Protein AF-0000000079326641 (afdb_homodimer)

Solvent-accessible surface area (backbone atoms only — not comparable to full-atom values): 11419 Å² total; per-residue (Å²): 115,66,64,63,51,50,50,50,53,50,46,40,51,51,49,50,56,52,28,45,52,50,5,52,51,48,39,53,52,50,17,46,51,52,40,51,40,54,50,48,43,72,71,62,67,41,62,67,62,40,48,49,52,59,46,47,62,52,52,53,47,50,51,50,52,50,53,51,55,73,55,56,74,76,46,79,59,53,91,50,28,66,61,53,44,50,50,42,23,50,50,44,26,49,51,43,40,75,74,73,41,74,54,42,52,59,126,116,65,64,64,51,50,51,50,52,52,46,42,51,51,49,50,55,53,28,45,54,48,5,52,51,49,40,53,50,50,20,49,51,52,44,50,40,52,51,49,43,72,71,61,69,42,64,67,59,40,51,48,54,58,48,48,61,50,51,53,48,52,50,49,52,51,52,50,56,74,53,53,74,76,46,77,60,52,92,47,26,64,60,53,43,51,52,43,22,51,50,45,27,50,51,42,40,74,72,74,42,72,59,43,55,58,128

Structure (mmCIF, N/CA/C/O backbone):
data_AF-0000000079326641-model_v1
#
loop_
_entity.id
_entity.type
_entity.pdbx_description
1 polymer 'Uncharacterized protein'
#
loop_
_atom_site.group_PDB
_atom_site.id
_atom_site.type_symbol
_atom_site.label_atom_id
_atom_site.label_alt_id
_atom_site.label_comp_id
_atom_site.label_asym_id
_atom_site.label_entity_id
_atom_site.label_seq_id
_atom_site.pdbx_PDB_ins_code
_atom_site.Cartn_x
_atom_site.Cartn_y
_atom_site.Cartn_z
_atom_site.occupancy
_atom_site.B_iso_or_equiv
_atom_site.auth_seq_id
_atom_site.auth_comp_id
_atom_site.auth_asym_id
_atom_site.auth_atom_id
_atom_site.pdbx_PDB_model_num
ATOM 1 N N . MET A 1 1 ? -28.953 21.438 11.984 1 54.25 1 MET A N 1
ATOM 2 C CA . MET A 1 1 ? -28.391 20.328 12.75 1 54.25 1 MET A CA 1
ATOM 3 C C . MET A 1 1 ? -28.359 19.047 11.914 1 54.25 1 MET A C 1
ATOM 5 O O . MET A 1 1 ? -27.359 18.328 11.914 1 54.25 1 MET A O 1
ATOM 9 N N . ASN A 1 2 ? -29.266 18.812 11.102 1 60.72 2 ASN A N 1
ATOM 10 C CA . ASN A 1 2 ? -29.469 17.594 10.328 1 60.72 2 ASN A CA 1
ATOM 11 C C . ASN A 1 2 ? -28.406 17.438 9.234 1 60.72 2 ASN A C 1
ATOM 13 O O . ASN A 1 2 ? -27.953 16.344 8.961 1 60.72 2 ASN A O 1
ATOM 17 N N . LYS A 1 3 ? -28 18.547 8.742 1 66.94 3 LYS A N 1
ATOM 18 C CA . LYS A 1 3 ? -27.078 18.469 7.617 1 66.94 3 LYS A CA 1
ATOM 19 C C . LYS A 1 3 ? -25.688 18.062 8.078 1 66.94 3 LYS A C 1
ATOM 21 O O . LYS A 1 3 ? -25 17.281 7.398 1 66.94 3 LYS A O 1
ATOM 26 N N . LYS A 1 4 ? -25.297 18.547 9.258 1 71.94 4 LYS A N 1
ATOM 27 C CA . LYS A 1 4 ? -23.984 18.188 9.805 1 71.94 4 LYS A CA 1
ATOM 28 C C . LYS A 1 4 ? -23.922 16.703 10.148 1 71.94 4 LYS A C 1
ATOM 30 O O . LYS A 1 4 ? -22.922 16.031 9.875 1 71.94 4 LYS A O 1
ATOM 35 N N . TRP A 1 5 ? -25.094 16.234 10.719 1 68.5 5 TRP A N 1
ATOM 36 C CA . TRP A 1 5 ? -25.188 14.812 11.055 1 68.5 5 TRP A CA 1
ATOM 37 C C . TRP A 1 5 ? -25.109 13.945 9.797 1 68.5 5 TRP A C 1
ATOM 39 O O . TRP A 1 5 ? -24.375 12.953 9.766 1 68.5 5 TRP A O 1
ATOM 49 N N . ASN A 1 6 ? -25.797 14.359 8.867 1 75.12 6 ASN A N 1
ATOM 50 C CA . ASN A 1 6 ? -25.797 13.625 7.609 1 75.12 6 ASN A CA 1
ATOM 51 C C . ASN A 1 6 ? -24.422 13.602 6.961 1 75.12 6 ASN A C 1
ATOM 53 O O . ASN A 1 6 ? -24 12.578 6.406 1 75.12 6 ASN A O 1
ATOM 57 N N . ASN A 1 7 ? -23.734 14.531 7.18 1 81.62 7 ASN A N 1
ATOM 58 C CA . ASN A 1 7 ? -22.391 14.609 6.617 1 81.62 7 ASN A CA 1
ATOM 59 C C . ASN A 1 7 ? -21.406 13.711 7.375 1 81.62 7 ASN A C 1
ATOM 61 O O . ASN A 1 7 ? -20.547 13.062 6.766 1 81.62 7 ASN A O 1
ATOM 65 N N . THR A 1 8 ? -21.781 13.602 8.617 1 86.31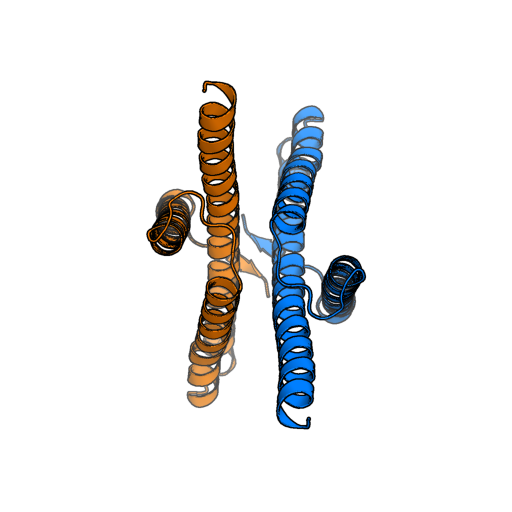 8 THR A N 1
ATOM 66 C CA . THR A 1 8 ? -20.938 12.758 9.445 1 86.31 8 THR A CA 1
ATOM 67 C C . THR A 1 8 ? -21.156 11.281 9.141 1 86.31 8 THR A C 1
ATOM 69 O O . THR A 1 8 ? -20.203 10.516 9.023 1 86.31 8 THR A O 1
ATOM 72 N N . VAL A 1 9 ? -22.469 10.867 9 1 90.62 9 VAL A N 1
ATOM 73 C CA . VAL A 1 9 ? -22.797 9.484 8.68 1 90.62 9 VAL A CA 1
ATOM 74 C C . VAL A 1 9 ? -22.281 9.133 7.289 1 90.62 9 VAL A C 1
ATOM 76 O O . VAL A 1 9 ? -21.703 8.062 7.09 1 90.62 9 VAL A O 1
ATOM 79 N N . SER A 1 10 ? -22.453 10.039 6.383 1 91.69 10 SER A N 1
ATOM 80 C CA . SER A 1 10 ? -21.984 9.82 5.02 1 91.69 10 SER A CA 1
ATOM 81 C C . SER A 1 10 ? -20.469 9.641 4.98 1 91.69 10 SER A C 1
ATOM 83 O O . SER A 1 10 ? -19.969 8.789 4.25 1 91.69 10 SER A O 1
ATOM 85 N N . GLU A 1 11 ? -19.797 10.352 5.789 1 94.38 11 GLU A N 1
ATOM 86 C CA . GLU A 1 11 ? -18.344 10.25 5.867 1 94.38 11 GLU A CA 1
ATOM 87 C C . GLU A 1 11 ? -17.906 8.906 6.453 1 94.38 11 GLU A C 1
ATOM 89 O O . GLU A 1 11 ? -16.938 8.305 5.992 1 94.38 11 GLU A O 1
ATOM 94 N N . LYS A 1 12 ? -18.672 8.523 7.449 1 94.75 12 LYS A N 1
ATOM 95 C CA . LYS A 1 12 ? -18.375 7.238 8.07 1 94.75 12 LYS A CA 1
ATOM 96 C C . LYS A 1 12 ? -18.609 6.086 7.102 1 94.75 12 LYS A C 1
ATOM 98 O O . LYS A 1 12 ? -17.797 5.168 7.008 1 94.75 12 LYS A O 1
ATOM 103 N N . VAL A 1 13 ? -19.656 6.125 6.375 1 95.12 13 VAL A N 1
ATOM 104 C CA . VAL A 1 13 ? -20 5.102 5.391 1 95.12 13 VAL A CA 1
ATOM 105 C C . VAL A 1 13 ? -18.953 5.094 4.277 1 95.12 13 VAL A C 1
ATOM 107 O O . VAL A 1 13 ? -18.516 4.031 3.828 1 95.12 13 VAL A O 1
ATOM 110 N N . GLU A 1 14 ? -18.578 6.238 3.82 1 96 14 GLU A N 1
ATOM 111 C CA . GLU A 1 14 ? -17.547 6.367 2.799 1 96 14 GLU A CA 1
ATOM 112 C C . GLU A 1 14 ? -16.219 5.777 3.273 1 96 14 GLU A C 1
ATOM 114 O O . GLU A 1 14 ? -15.539 5.078 2.518 1 96 14 GLU A O 1
ATOM 119 N N . PHE A 1 15 ? -15.906 6.004 4.504 1 96.12 15 PHE A N 1
ATOM 120 C CA . PHE A 1 15 ? -14.688 5.473 5.105 1 96.12 15 PHE A CA 1
ATOM 121 C C . PHE A 1 15 ? -14.734 3.949 5.156 1 96.12 15 PHE A C 1
ATOM 123 O O . PHE A 1 15 ? -13.758 3.287 4.785 1 96.12 15 PHE A O 1
ATOM 130 N N . ILE A 1 16 ? -15.828 3.43 5.566 1 96.38 16 ILE A N 1
ATOM 131 C CA . ILE A 1 16 ? -15.984 1.983 5.672 1 96.38 16 ILE A CA 1
ATOM 132 C C . ILE A 1 16 ? -15.867 1.348 4.289 1 96.38 16 ILE A C 1
ATOM 134 O O . ILE A 1 16 ? -15.141 0.37 4.105 1 96.38 16 ILE A O 1
ATOM 138 N N . GLY A 1 17 ? -16.594 1.893 3.32 1 96.44 17 GLY A N 1
ATOM 139 C CA . GLY A 1 17 ? -16.516 1.394 1.958 1 96.44 17 GLY A CA 1
ATOM 140 C C . GLY A 1 17 ? -15.094 1.409 1.412 1 96.44 17 GLY A C 1
ATOM 141 O O . GLY A 1 17 ? -14.656 0.442 0.786 1 96.44 17 GLY A O 1
ATOM 142 N N . HIS A 1 18 ? -14.383 2.467 1.644 1 96.31 18 HIS A N 1
ATOM 143 C CA . HIS A 1 18 ? -13 2.605 1.21 1 96.31 18 HIS A CA 1
ATOM 144 C C . HIS A 1 18 ? -12.109 1.544 1.849 1 96.31 18 HIS A C 1
ATOM 146 O O . HIS A 1 18 ? -11.281 0.928 1.17 1 96.31 18 HIS A O 1
ATOM 152 N N . LYS A 1 19 ? -12.328 1.246 3.137 1 96 19 LYS A N 1
ATOM 153 C CA . LYS A 1 19 ? -11.508 0.274 3.852 1 96 19 LYS A CA 1
ATOM 154 C C . LYS A 1 19 ? -11.852 -1.152 3.434 1 96 19 LYS A C 1
ATOM 156 O O . LYS A 1 19 ? -11 -2.037 3.453 1 96 19 LYS A O 1
ATOM 161 N N . ILE A 1 20 ? -13.055 -1.368 3.07 1 97.06 20 ILE A N 1
ATOM 162 C CA . ILE A 1 20 ? -13.438 -2.664 2.52 1 97.06 20 ILE A CA 1
ATOM 163 C C . ILE A 1 20 ? -12.641 -2.941 1.248 1 97.06 20 ILE A C 1
ATOM 165 O O . ILE A 1 20 ? -12.078 -4.027 1.086 1 97.06 20 ILE A O 1
ATOM 169 N N . ILE A 1 21 ? -12.531 -1.971 0.384 1 96.12 21 ILE A N 1
ATOM 170 C CA . ILE A 1 21 ? -11.766 -2.123 -0.849 1 96.12 21 ILE A CA 1
ATOM 171 C C . ILE A 1 21 ? -10.297 -2.355 -0.519 1 96.12 21 ILE A C 1
ATOM 173 O O . ILE A 1 21 ? -9.641 -3.205 -1.128 1 96.12 21 ILE A O 1
ATOM 177 N N . VAL A 1 22 ? -9.781 -1.677 0.448 1 95.5 22 VAL A N 1
ATOM 178 C CA . VAL A 1 22 ? -8.398 -1.858 0.871 1 95.5 22 VAL A CA 1
ATOM 179 C C . VAL A 1 22 ? -8.203 -3.275 1.405 1 95.5 22 VAL A C 1
ATOM 181 O O . VAL A 1 22 ? -7.145 -3.879 1.208 1 95.5 22 VAL A O 1
ATOM 184 N N . GLY A 1 23 ? -9.195 -3.803 2.113 1 95.94 23 GLY A N 1
ATOM 185 C CA . GLY A 1 23 ? -9.141 -5.176 2.586 1 95.94 23 GLY A CA 1
ATOM 186 C C . GLY A 1 23 ? -9.062 -6.191 1.461 1 95.94 23 GLY A C 1
ATOM 187 O O . GLY A 1 23 ? -8.32 -7.168 1.549 1 95.94 23 GLY A O 1
ATOM 188 N N . ILE A 1 24 ? -9.828 -5.984 0.402 1 95.06 24 ILE A N 1
ATOM 189 C CA . ILE A 1 24 ? -9.773 -6.836 -0.779 1 95.06 24 ILE A CA 1
ATOM 190 C C . ILE A 1 24 ? -8.375 -6.77 -1.398 1 95.06 24 ILE A C 1
ATOM 192 O O . ILE A 1 24 ? -7.789 -7.801 -1.732 1 95.06 24 ILE A O 1
ATOM 196 N N . VAL A 1 25 ? -7.852 -5.543 -1.513 1 94.19 25 VAL A N 1
ATOM 197 C CA . VAL A 1 25 ? -6.523 -5.328 -2.078 1 94.19 25 VAL A C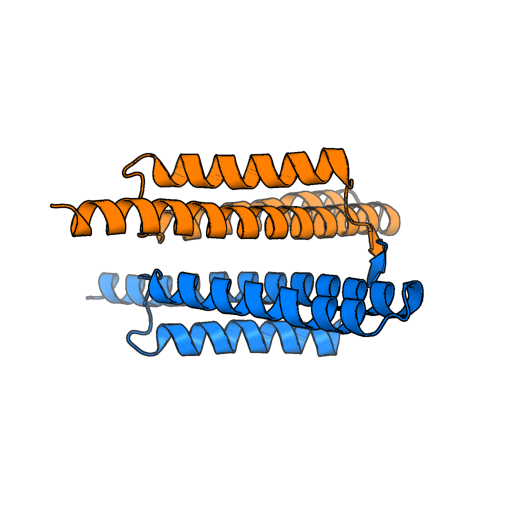A 1
ATOM 198 C C . VAL A 1 25 ? -5.477 -6.027 -1.217 1 94.19 25 VAL A C 1
ATOM 200 O O . VAL A 1 25 ? -4.562 -6.672 -1.741 1 94.19 25 VAL A O 1
ATOM 203 N N . PHE A 1 26 ? -5.637 -5.934 0.031 1 94.31 26 PHE A N 1
ATOM 204 C CA . PHE A 1 26 ? -4.715 -6.574 0.958 1 94.31 26 PHE A CA 1
ATOM 205 C C . PHE A 1 26 ? -4.727 -8.086 0.772 1 94.31 26 PHE A C 1
ATOM 207 O O . PHE A 1 26 ? -3.674 -8.727 0.787 1 94.31 26 PHE A O 1
ATOM 214 N N . TRP A 1 27 ? -5.855 -8.625 0.669 1 94.69 27 TRP A N 1
ATOM 215 C CA . TRP A 1 27 ? -5.992 -10.055 0.428 1 94.69 27 TRP A CA 1
ATOM 216 C C . TRP A 1 27 ? -5.289 -10.461 -0.861 1 94.69 27 TRP A C 1
ATOM 218 O O . TRP A 1 27 ? -4.566 -11.461 -0.893 1 94.69 27 TRP A O 1
ATOM 228 N N . ILE A 1 28 ? -5.43 -9.688 -1.945 1 93.19 28 ILE A N 1
ATOM 229 C CA . ILE A 1 28 ? -4.789 -9.961 -3.225 1 93.19 28 ILE A CA 1
ATOM 230 C C . ILE A 1 28 ? -3.271 -9.914 -3.061 1 93.19 28 ILE A C 1
ATOM 232 O O . ILE A 1 28 ? -2.568 -10.836 -3.477 1 93.19 28 ILE A O 1
ATOM 236 N N . ILE A 1 29 ? -2.744 -8.898 -2.416 1 92.25 29 ILE A N 1
ATOM 237 C CA . ILE A 1 29 ? -1.309 -8.703 -2.238 1 92.25 29 ILE A CA 1
ATOM 238 C C . ILE A 1 29 ? -0.737 -9.844 -1.394 1 92.25 29 ILE A C 1
ATOM 240 O O . ILE A 1 29 ? 0.315 -10.398 -1.718 1 92.25 29 ILE A O 1
ATOM 244 N N . SER A 1 30 ? -1.436 -10.172 -0.372 1 91.25 30 SER A N 1
ATOM 245 C CA . SER A 1 30 ? -0.982 -11.258 0.493 1 91.25 30 SER A CA 1
ATOM 246 C C . SER A 1 30 ? -0.895 -12.578 -0.27 1 91.25 30 SER A C 1
ATOM 248 O O . SER A 1 30 ? 0.059 -13.336 -0.099 1 91.25 30 SER A O 1
ATOM 250 N N . SER A 1 31 ? -1.834 -12.797 -1.044 1 91.38 31 SER A N 1
ATOM 251 C CA . SER A 1 31 ? -1.845 -14.016 -1.852 1 91.38 31 SER A CA 1
ATOM 252 C C . SER A 1 31 ? -0.648 -14.055 -2.797 1 91.38 31 SER A C 1
ATOM 254 O O . SER A 1 31 ? 0.002 -15.094 -2.934 1 91.38 31 SER A O 1
ATOM 256 N N . VAL A 1 32 ? -0.36 -12.945 -3.451 1 88.31 32 VAL A N 1
ATOM 257 C CA . VAL A 1 32 ? 0.752 -12.859 -4.395 1 88.31 32 VAL A CA 1
ATOM 258 C C . VAL A 1 32 ? 2.074 -13.047 -3.648 1 88.31 32 VAL A C 1
ATOM 260 O O . VAL A 1 32 ? 2.955 -13.773 -4.105 1 88.31 32 VAL A O 1
ATOM 263 N N . VAL A 1 33 ? 2.213 -12.438 -2.52 1 88.38 33 VAL A N 1
ATOM 264 C CA . VAL A 1 33 ? 3.445 -12.492 -1.74 1 88.38 33 VAL A CA 1
ATOM 265 C C . VAL A 1 33 ? 3.689 -13.922 -1.259 1 88.38 33 VAL A C 1
ATOM 267 O O . VAL A 1 33 ? 4.805 -14.438 -1.37 1 88.38 33 VAL A O 1
ATOM 270 N N . ILE A 1 34 ? 2.654 -14.555 -0.781 1 87.31 34 ILE A N 1
ATOM 271 C CA . ILE A 1 34 ? 2.775 -15.914 -0.275 1 87.31 34 ILE A CA 1
ATOM 272 C C . ILE A 1 34 ? 3.135 -16.859 -1.419 1 87.31 34 ILE A C 1
ATOM 274 O O . ILE A 1 34 ? 4.008 -17.719 -1.273 1 87.31 34 ILE A O 1
ATOM 278 N N . THR A 1 35 ? 2.477 -16.703 -2.543 1 86.38 35 THR A N 1
ATOM 279 C CA . THR A 1 35 ? 2.789 -17.531 -3.709 1 86.38 35 THR A CA 1
ATOM 280 C C . THR A 1 35 ? 4.242 -17.328 -4.133 1 86.38 35 THR A C 1
ATOM 282 O O . THR A 1 35 ? 4.934 -18.297 -4.457 1 86.38 35 THR A O 1
ATOM 285 N N . TYR A 1 36 ? 4.684 -16.078 -4.195 1 81.81 36 TYR A N 1
ATOM 286 C CA . TYR A 1 36 ? 6.062 -15.766 -4.551 1 81.81 36 TYR A CA 1
ATOM 287 C C . TYR A 1 36 ? 7.039 -16.391 -3.564 1 81.81 36 TYR A C 1
ATOM 289 O O . TYR A 1 36 ? 8.062 -16.953 -3.967 1 81.81 36 TYR A O 1
ATOM 297 N N . GLN A 1 37 ? 6.797 -16.328 -2.334 1 84 37 GLN A N 1
ATOM 298 C CA . GLN A 1 37 ? 7.664 -16.891 -1.303 1 84 37 GLN A CA 1
ATOM 299 C C . GLN A 1 37 ? 7.75 -18.406 -1.428 1 84 37 GLN A C 1
ATOM 301 O O . GLN A 1 37 ? 8.836 -18.984 -1.306 1 84 37 GLN A O 1
ATOM 306 N N . GLN A 1 38 ? 6.641 -19.016 -1.647 1 83.75 38 GLN A N 1
ATOM 307 C CA . GLN A 1 38 ? 6.613 -20.469 -1.818 1 83.75 38 GLN A CA 1
ATOM 308 C C . GLN A 1 38 ? 7.418 -20.891 -3.041 1 83.75 38 GLN A C 1
ATOM 310 O O . GLN A 1 38 ? 8.109 -21.906 -3.012 1 83.75 38 GLN A O 1
ATOM 315 N N . ASN A 1 39 ? 7.344 -20.078 -4.094 1 81.56 39 ASN A N 1
ATOM 316 C CA . ASN A 1 39 ? 8.086 -20.391 -5.312 1 81.56 39 ASN A CA 1
ATOM 317 C C . ASN A 1 39 ? 9.594 -20.234 -5.098 1 81.56 39 ASN A C 1
ATOM 319 O O . ASN A 1 39 ? 10.375 -21.031 -5.633 1 81.56 39 ASN A O 1
ATOM 323 N N . ILE A 1 40 ? 10.055 -19.203 -4.371 1 79.56 40 ILE A N 1
ATOM 324 C CA . ILE A 1 40 ? 11.469 -18.984 -4.102 1 79.56 40 ILE A CA 1
ATOM 325 C C . ILE A 1 40 ? 12.023 -20.141 -3.268 1 79.56 40 ILE A C 1
ATOM 327 O O . ILE A 1 40 ? 13.133 -20.609 -3.514 1 79.56 40 ILE A O 1
ATOM 331 N N . ILE A 1 41 ? 11.242 -20.578 -2.314 1 80.56 41 ILE A N 1
ATOM 332 C CA . ILE A 1 41 ? 11.68 -21.656 -1.443 1 80.56 41 ILE A CA 1
ATOM 333 C C . ILE A 1 41 ? 11.812 -22.953 -2.254 1 80.56 41 ILE A C 1
ATOM 335 O O . ILE A 1 41 ? 12.773 -23.703 -2.066 1 80.56 41 ILE A O 1
ATOM 339 N N . LYS A 1 42 ? 10.93 -23.156 -3.125 1 82.44 42 LYS A N 1
ATOM 340 C CA . LYS A 1 42 ? 10.969 -24.359 -3.953 1 82.44 42 LYS A CA 1
ATOM 341 C C . LYS A 1 42 ? 12.148 -24.328 -4.918 1 82.44 42 LYS A C 1
ATOM 343 O O . LYS A 1 42 ? 12.773 -25.359 -5.18 1 82.44 42 LYS A O 1
ATOM 348 N N . GLN A 1 43 ? 12.547 -23.141 -5.406 1 80.88 43 GLN A N 1
ATOM 349 C CA . GLN A 1 43 ? 13.555 -23.016 -6.453 1 80.88 43 GLN A CA 1
ATOM 350 C C . GLN A 1 43 ? 14.961 -22.953 -5.863 1 80.88 43 GLN A C 1
ATOM 352 O O . GLN A 1 43 ? 15.922 -23.438 -6.465 1 80.88 43 GLN A O 1
ATOM 357 N N . THR A 1 44 ? 15.133 -22.203 -4.855 1 75.81 44 THR A N 1
ATOM 358 C CA . THR A 1 44 ? 16.5 -21.891 -4.453 1 75.81 44 THR A CA 1
ATOM 359 C C . THR A 1 44 ? 16.953 -22.797 -3.322 1 75.81 44 THR A C 1
ATOM 361 O O . THR A 1 44 ? 18.141 -23.109 -3.209 1 75.81 44 THR A O 1
ATOM 364 N N . GLY A 1 45 ? 16.125 -23.141 -2.578 1 70.5 45 GLY A N 1
ATOM 365 C CA . GLY A 1 45 ? 16.5 -23.953 -1.437 1 70.5 45 GLY A CA 1
ATOM 366 C C . GLY A 1 45 ? 17.5 -23.266 -0.518 1 70.5 45 GLY A C 1
ATOM 367 O O . GLY A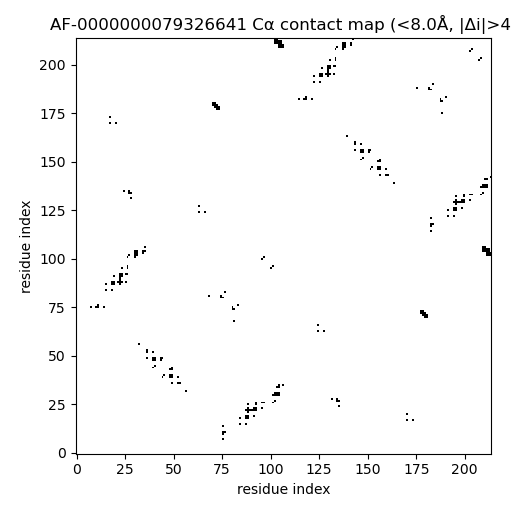 1 45 ? 18.031 -23.891 0.397 1 70.5 45 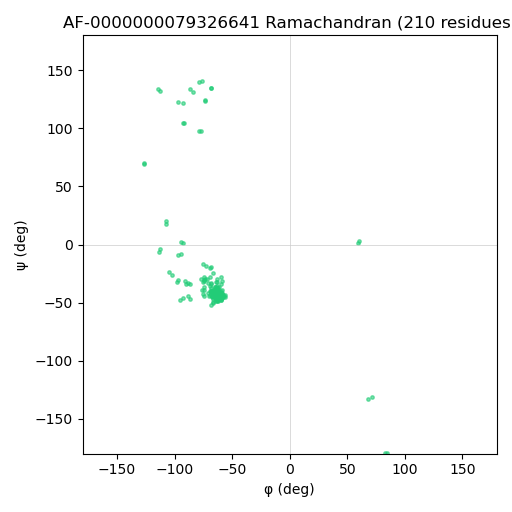GLY A O 1
ATOM 368 N N . LYS A 1 46 ? 17.812 -22.094 -0.834 1 79.94 46 LYS A N 1
ATOM 369 C CA . LYS A 1 46 ? 18.797 -21.391 -0.01 1 79.94 46 LYS A CA 1
ATOM 370 C C . LYS A 1 46 ? 18.125 -20.688 1.162 1 79.94 46 LYS A C 1
ATOM 372 O O . LYS A 1 46 ? 17.172 -19.922 0.97 1 79.94 46 LYS A O 1
ATOM 377 N N . GLU A 1 47 ? 18.688 -20.891 2.109 1 76.94 47 GLU A N 1
ATOM 378 C CA . GLU A 1 47 ? 18.094 -20.438 3.365 1 76.94 47 GLU A CA 1
ATOM 379 C C . GLU A 1 47 ? 18.047 -18.906 3.436 1 76.94 47 GLU A C 1
ATOM 381 O O . GLU A 1 47 ? 17.031 -18.328 3.809 1 76.94 47 GLU A O 1
ATOM 386 N N . LEU A 1 48 ? 19.141 -18.312 3.166 1 81.81 48 LEU A N 1
ATOM 387 C CA . LEU A 1 48 ? 19.203 -16.859 3.258 1 81.81 48 LEU A CA 1
ATOM 388 C C . LEU A 1 48 ? 18.188 -16.219 2.336 1 81.81 48 LEU A C 1
ATOM 390 O O . LEU A 1 48 ? 17.516 -15.25 2.723 1 81.81 48 LEU A O 1
ATOM 394 N N . LEU A 1 49 ? 18.109 -16.719 1.103 1 79.19 49 LEU A N 1
ATOM 395 C CA . LEU A 1 49 ? 17.156 -16.172 0.146 1 79.19 49 LEU A CA 1
ATOM 396 C C . LEU A 1 49 ? 15.719 -16.391 0.622 1 79.19 49 LEU A C 1
ATOM 398 O O . LEU A 1 49 ? 14.852 -15.547 0.425 1 79.19 49 LEU A O 1
ATOM 402 N N . SER A 1 50 ? 15.586 -17.453 1.276 1 77.75 50 SER A N 1
ATOM 403 C CA . SER A 1 50 ? 14.289 -17.75 1.869 1 77.75 50 SER A CA 1
ATOM 404 C C . SER A 1 50 ? 13.953 -16.766 2.98 1 77.75 50 SER A C 1
ATOM 406 O O . SER A 1 50 ? 12.844 -16.234 3.033 1 77.75 50 SER A O 1
ATOM 408 N N . LEU A 1 51 ? 14.922 -16.562 3.721 1 82.12 51 LEU A N 1
ATOM 409 C CA . LEU A 1 51 ? 14.727 -15.625 4.824 1 82.12 51 LEU A CA 1
ATOM 410 C C . LEU A 1 51 ? 14.422 -14.219 4.301 1 82.12 51 LEU A C 1
ATOM 412 O O . LEU A 1 51 ? 13.492 -13.562 4.781 1 82.12 51 LEU A O 1
ATOM 416 N N . VAL A 1 52 ? 15.156 -13.805 3.393 1 82.25 52 VAL A N 1
ATOM 417 C CA . VAL A 1 52 ? 14.984 -12.477 2.812 1 82.25 52 VAL A CA 1
ATOM 418 C C . VAL A 1 52 ? 13.617 -12.383 2.139 1 82.25 52 VAL A C 1
ATOM 420 O O . VAL A 1 52 ? 12.938 -11.359 2.234 1 82.25 52 VAL A O 1
ATOM 423 N N . SER A 1 53 ? 13.227 -13.438 1.514 1 82.19 53 SER A N 1
ATOM 424 C CA . SER A 1 53 ? 11.953 -13.445 0.805 1 82.19 53 SER A CA 1
ATOM 425 C C . SER A 1 53 ? 10.781 -13.336 1.775 1 82.19 53 SER A C 1
ATOM 427 O O . SER A 1 53 ? 9.734 -12.781 1.435 1 82.19 53 SER A O 1
ATOM 429 N N . TYR A 1 54 ? 11.055 -13.766 2.979 1 83.19 54 TYR A N 1
ATOM 430 C CA . TYR A 1 54 ? 9.969 -13.727 3.953 1 83.19 54 TYR A CA 1
ATOM 431 C C . TYR A 1 54 ? 9.961 -12.406 4.719 1 83.19 54 TYR A C 1
ATOM 433 O O . TYR A 1 54 ? 8.898 -11.852 5.008 1 83.19 54 TYR A O 1
ATOM 441 N N . ILE A 1 55 ? 11.055 -11.922 4.871 1 87.88 55 ILE A N 1
ATOM 442 C CA . ILE A 1 55 ? 11.156 -10.781 5.77 1 87.88 55 ILE A CA 1
ATOM 443 C C . ILE A 1 55 ? 10.953 -9.484 4.984 1 87.88 55 ILE A C 1
ATOM 445 O O . ILE A 1 55 ? 10.32 -8.547 5.477 1 87.88 55 ILE A O 1
ATOM 449 N N . LEU A 1 56 ? 11.359 -9.391 3.812 1 88.69 56 LEU A N 1
ATOM 450 C CA . LEU A 1 56 ? 11.406 -8.148 3.057 1 88.69 56 LEU A CA 1
ATOM 451 C C . LEU A 1 56 ? 10 -7.625 2.775 1 88.69 56 LEU A C 1
ATOM 453 O O . LEU A 1 56 ? 9.703 -6.457 3.039 1 88.69 56 LEU A O 1
ATOM 457 N N . PRO A 1 57 ? 9.109 -8.477 2.26 1 87.88 57 PRO A N 1
ATOM 458 C CA . PRO A 1 57 ? 7.75 -7.98 2.037 1 87.88 57 PRO A CA 1
ATOM 459 C C . PRO A 1 57 ? 7.078 -7.5 3.322 1 87.88 57 PRO A C 1
ATOM 461 O O . PRO A 1 57 ? 6.328 -6.52 3.301 1 87.88 57 PRO A O 1
ATOM 464 N N . PHE A 1 58 ? 7.449 -8.047 4.418 1 88.25 58 PHE A N 1
ATOM 465 C CA . PHE A 1 58 ? 6.859 -7.684 5.699 1 88.25 58 PHE A CA 1
ATOM 466 C C . PHE A 1 58 ? 7.395 -6.34 6.18 1 88.25 58 PHE A C 1
ATOM 468 O O . PHE A 1 58 ? 6.645 -5.52 6.711 1 88.25 58 PHE A O 1
ATOM 475 N N . LEU A 1 59 ? 8.594 -6.176 5.961 1 92.06 59 LEU A N 1
ATOM 476 C CA . LEU A 1 59 ? 9.195 -4.902 6.348 1 92.06 59 LEU A CA 1
ATOM 477 C C . LEU A 1 59 ? 8.633 -3.762 5.508 1 92.06 59 LEU A C 1
ATOM 479 O O . LEU A 1 59 ? 8.305 -2.697 6.039 1 92.06 59 LEU A O 1
ATOM 483 N N . VAL A 1 60 ? 8.516 -3.959 4.219 1 91 60 VAL A N 1
ATOM 484 C CA . VAL A 1 60 ? 7.992 -2.957 3.297 1 91 60 VAL A CA 1
ATOM 485 C C . VAL A 1 60 ? 6.539 -2.646 3.645 1 91 60 VAL A C 1
ATOM 487 O O . VAL A 1 60 ? 6.141 -1.481 3.695 1 91 60 VAL A O 1
ATOM 490 N N . LEU A 1 61 ? 5.812 -3.711 3.98 1 89.62 61 LEU A N 1
ATOM 491 C CA . LEU A 1 61 ? 4.406 -3.547 4.328 1 89.62 61 LEU A CA 1
ATOM 492 C C . LEU A 1 61 ? 4.258 -2.805 5.652 1 89.62 61 LEU A C 1
ATOM 494 O O . LEU A 1 61 ? 3.404 -1.924 5.785 1 89.62 61 LEU A O 1
ATOM 498 N N . SER A 1 62 ? 5.055 -3.078 6.578 1 89.94 62 SER A N 1
ATOM 499 C CA . SER A 1 62 ? 5.023 -2.393 7.867 1 89.94 62 SER A CA 1
ATOM 500 C C . SER A 1 62 ? 5.355 -0.911 7.711 1 89.94 62 SER A C 1
ATOM 502 O O . SER A 1 62 ? 4.684 -0.056 8.297 1 89.94 62 SER A O 1
ATOM 504 N N . TRP A 1 63 ? 6.324 -0.689 7 1 93.5 63 TRP A N 1
ATOM 505 C CA . TRP A 1 63 ? 6.684 0.696 6.715 1 93.5 63 TRP A CA 1
ATOM 506 C C . TRP A 1 63 ? 5.539 1.421 6.008 1 93.5 63 TRP A C 1
ATOM 508 O O . TRP A 1 63 ? 5.184 2.541 6.379 1 93.5 63 TRP A O 1
ATOM 518 N N . PHE A 1 64 ? 4.996 0.771 4.996 1 92.94 64 PHE A N 1
ATOM 519 C CA . PHE A 1 64 ? 3.912 1.339 4.203 1 92.94 64 PHE A CA 1
ATOM 520 C C . PHE A 1 64 ? 2.719 1.681 5.09 1 92.94 64 PHE A C 1
ATOM 522 O O . PHE A 1 64 ? 2.16 2.775 4.992 1 92.94 64 PHE A O 1
ATOM 529 N N . ILE A 1 65 ? 2.34 0.798 5.98 1 89 65 ILE A N 1
ATOM 530 C CA . ILE A 1 65 ? 1.211 0.996 6.883 1 89 65 ILE A CA 1
ATOM 531 C C . ILE A 1 65 ? 1.527 2.121 7.867 1 89 65 ILE A C 1
ATOM 533 O O . ILE A 1 65 ? 0.678 2.973 8.141 1 89 65 ILE A O 1
ATOM 537 N N . SER A 1 66 ? 2.732 2.145 8.336 1 90.81 66 SER A N 1
ATOM 538 C CA . SER A 1 66 ? 3.145 3.164 9.297 1 90.81 66 SER A CA 1
ATOM 539 C C . SER A 1 66 ? 3.072 4.559 8.68 1 90.81 66 SER A C 1
ATOM 541 O O . SER A 1 66 ? 2.514 5.48 9.281 1 90.81 66 SER A O 1
ATOM 543 N N . VAL A 1 67 ? 3.576 4.684 7.535 1 91.88 67 VAL A N 1
ATOM 544 C CA . VAL A 1 67 ? 3.57 5.969 6.84 1 91.88 67 VAL A CA 1
ATOM 545 C C . VAL A 1 67 ? 2.135 6.371 6.512 1 91.88 67 VAL A C 1
ATOM 547 O O . VAL A 1 67 ? 1.742 7.52 6.727 1 91.88 67 VAL A O 1
ATOM 550 N N . SER A 1 68 ? 1.348 5.445 6.008 1 89.88 68 SER A N 1
ATOM 551 C CA . SER A 1 68 ? -0.045 5.723 5.668 1 89.88 68 SER A CA 1
ATOM 552 C C . SER A 1 68 ? -0.827 6.195 6.891 1 89.88 68 SER A C 1
ATOM 554 O O . SER A 1 68 ? -1.63 7.125 6.797 1 89.88 68 SER A O 1
ATOM 556 N N . ARG A 1 69 ? -0.599 5.555 7.98 1 87.56 69 ARG A N 1
ATOM 557 C CA . ARG A 1 69 ? -1.284 5.918 9.211 1 87.56 69 ARG A CA 1
ATOM 558 C C . ARG A 1 69 ? -0.859 7.305 9.688 1 87.56 69 ARG A C 1
ATOM 560 O O . ARG A 1 69 ? -1.701 8.125 10.047 1 87.56 69 ARG A O 1
ATOM 567 N N . LYS A 1 70 ? 0.312 7.539 9.695 1 90.31 70 LYS A N 1
ATOM 568 C CA . LYS A 1 70 ? 0.854 8.7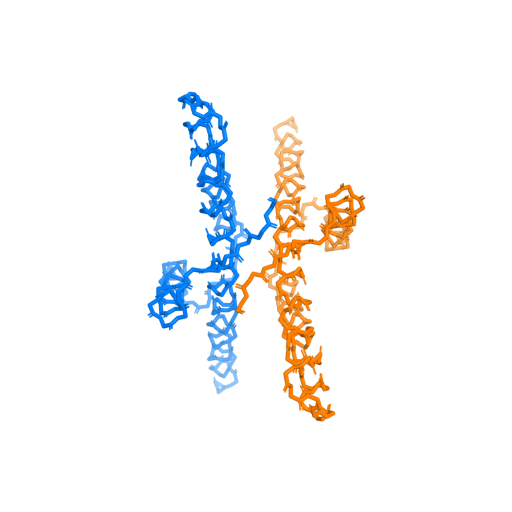97 10.195 1 90.31 70 LYS A CA 1
ATOM 569 C C . LYS A 1 70 ? 0.371 9.977 9.352 1 90.31 70 LYS A C 1
ATOM 571 O O . LYS A 1 70 ? 0.111 11.062 9.883 1 90.31 70 LYS A O 1
ATOM 576 N N . LYS A 1 71 ? 0.245 9.727 8.094 1 90 71 LYS A N 1
ATOM 577 C CA . LYS A 1 71 ? -0.08 10.828 7.191 1 90 71 LYS A CA 1
ATOM 578 C C . LYS A 1 71 ? -1.585 10.922 6.965 1 90 71 LYS A C 1
ATOM 580 O O . LYS A 1 71 ? -2.066 11.891 6.371 1 90 71 LYS A O 1
ATOM 585 N N . ASN A 1 72 ? -2.252 9.938 7.469 1 86.62 72 ASN A N 1
ATOM 586 C CA . ASN A 1 72 ? -3.701 9.93 7.289 1 86.62 72 ASN A CA 1
ATOM 587 C C . ASN A 1 72 ? -4.383 10.961 8.188 1 86.62 72 ASN A C 1
ATOM 589 O O . ASN A 1 72 ? -4.328 10.844 9.414 1 86.62 72 ASN A O 1
ATOM 593 N N . GLN A 1 73 ? -5.16 11.883 7.602 1 88.56 73 GLN A N 1
ATOM 594 C CA . GLN A 1 73 ? -5.875 12.898 8.359 1 88.56 73 GLN A CA 1
ATOM 595 C C . GLN A 1 73 ? -7.387 12.688 8.281 1 88.56 73 GLN A C 1
ATOM 597 O O . GLN A 1 73 ? -8.156 13.43 8.898 1 88.56 73 GLN A O 1
ATOM 602 N N . TRP A 1 74 ? -7.801 11.68 7.484 1 92.25 74 TRP A N 1
ATOM 603 C CA . TRP A 1 74 ? -9.203 11.305 7.387 1 92.25 74 TRP A CA 1
ATOM 604 C C . TRP A 1 74 ? -9.625 10.461 8.578 1 92.25 74 TRP A C 1
ATOM 606 O O . TRP A 1 74 ? -9.438 9.242 8.586 1 92.25 74 TRP A O 1
ATOM 616 N N . LYS A 1 75 ? -10.305 11.156 9.688 1 92.38 75 LYS A N 1
ATOM 617 C CA . LYS A 1 75 ? -10.617 10.508 10.961 1 92.38 75 LYS A CA 1
ATOM 618 C C . LYS A 1 75 ? -12.094 10.664 11.312 1 92.38 75 LYS A C 1
ATOM 620 O O . LYS A 1 75 ? -12.438 11.281 12.32 1 92.38 75 LYS A O 1
ATOM 625 N N . PRO A 1 76 ? -12.906 9.977 10.523 1 93.62 76 PRO A N 1
ATOM 626 C CA . PRO A 1 76 ? -14.344 10.133 10.773 1 93.62 76 PRO A CA 1
ATOM 627 C C . PRO A 1 76 ? -14.781 9.516 12.102 1 93.62 76 PRO A C 1
ATOM 629 O O . PRO A 1 76 ? -15.844 9.859 12.617 1 93.62 76 PRO A O 1
ATOM 632 N N . PHE A 1 77 ? -14.039 8.594 12.734 1 94.56 77 PHE A N 1
ATOM 633 C CA . PHE A 1 77 ? -14.383 7.941 13.992 1 94.56 77 PHE A CA 1
ATOM 634 C C . PHE A 1 77 ? -13.508 8.453 15.125 1 94.56 77 PHE A C 1
ATOM 636 O O . PHE A 1 77 ? -13.305 7.758 16.125 1 94.56 77 PHE A O 1
ATOM 643 N N . GLY A 1 78 ? -12.898 9.68 14.883 1 92.19 78 GLY A N 1
ATOM 644 C CA . GLY A 1 78 ? -12.055 10.266 15.914 1 92.19 78 GLY A CA 1
ATOM 645 C C . GLY A 1 78 ? -10.773 9.484 16.141 1 92.19 78 GLY A C 1
ATOM 646 O O . GLY A 1 78 ? -10.109 9.078 15.188 1 92.19 78 GLY A O 1
ATOM 647 N N . SER A 1 79 ? -10.461 9.234 17.422 1 91.19 79 SER A N 1
ATOM 648 C CA . SER A 1 79 ? -9.203 8.594 17.812 1 91.19 79 SER A CA 1
ATOM 649 C C . SER A 1 79 ? -9.211 7.113 17.453 1 91.19 79 SER A C 1
ATOM 651 O O . SER A 1 79 ? -8.148 6.488 17.375 1 91.19 79 SER A O 1
ATOM 653 N N . ASN A 1 80 ? -10.43 6.562 17.219 1 93.81 80 ASN A N 1
ATOM 654 C CA . ASN A 1 80 ? -10.547 5.133 16.953 1 93.81 80 ASN A CA 1
ATOM 655 C C . ASN A 1 80 ? -10.5 4.824 15.469 1 93.81 80 ASN A C 1
ATOM 657 O O . ASN A 1 80 ? -10.539 3.658 15.062 1 93.81 80 ASN A O 1
ATOM 661 N N . THR A 1 81 ? -10.344 5.812 14.641 1 94.44 81 THR A N 1
ATOM 662 C CA . THR A 1 81 ? -10.438 5.66 13.195 1 94.44 81 THR A CA 1
ATOM 663 C C . THR A 1 81 ? -9.383 4.684 12.68 1 94.44 81 THR A C 1
ATOM 665 O O . THR A 1 81 ? -9.688 3.793 11.891 1 94.44 81 THR A O 1
ATOM 668 N N . ASP A 1 82 ? -8.203 4.801 13.172 1 92.25 82 ASP A N 1
ATOM 669 C CA . ASP A 1 82 ? -7.133 3.938 12.688 1 92.25 82 ASP A CA 1
ATOM 670 C C . ASP A 1 82 ? -7.387 2.48 13.062 1 92.25 82 ASP A C 1
ATOM 672 O O . ASP A 1 82 ? -7.238 1.584 12.234 1 92.25 82 ASP A O 1
ATOM 676 N N . ILE A 1 83 ? -7.785 2.238 14.266 1 94.19 83 ILE A N 1
ATOM 677 C CA . ILE A 1 83 ? -8.047 0.882 14.742 1 94.19 83 ILE A CA 1
ATOM 678 C C . ILE A 1 83 ? -9.234 0.292 13.992 1 94.19 83 ILE A C 1
ATOM 680 O O . ILE A 1 83 ? -9.211 -0.871 13.586 1 94.19 83 ILE A O 1
ATOM 684 N N . ILE A 1 84 ? -10.289 1.025 13.789 1 95.88 84 ILE A N 1
ATOM 685 C CA . ILE A 1 84 ? -11.469 0.574 13.062 1 95.88 84 ILE A CA 1
ATOM 686 C C . ILE A 1 84 ? -11.086 0.223 11.625 1 95.88 84 ILE A C 1
ATOM 688 O O . ILE A 1 84 ? -11.5 -0.815 11.102 1 95.88 84 ILE A O 1
ATOM 692 N N . GLY A 1 85 ? -10.281 1.105 11.008 1 95.69 85 GLY A N 1
ATOM 693 C CA . GLY A 1 85 ? -9.812 0.829 9.656 1 95.69 85 GLY A CA 1
ATOM 694 C C . GLY A 1 85 ? -9.062 -0.481 9.547 1 95.69 85 GLY A C 1
ATOM 695 O O . GLY A 1 85 ? -9.32 -1.28 8.641 1 95.69 85 GLY A O 1
ATOM 696 N N . ILE A 1 86 ? -8.211 -0.696 10.5 1 94.56 86 ILE A N 1
ATOM 697 C CA . ILE A 1 86 ? -7.391 -1.903 10.5 1 94.56 86 ILE A CA 1
ATOM 698 C C . ILE A 1 86 ? -8.281 -3.129 10.711 1 94.56 86 ILE A C 1
ATOM 700 O O . ILE A 1 86 ? -8.109 -4.148 10.031 1 94.56 86 ILE A O 1
ATOM 704 N N . ILE A 1 87 ? -9.227 -3.1 11.555 1 97.19 87 ILE A N 1
ATOM 705 C CA . ILE A 1 87 ? -10.133 -4.203 11.844 1 97.19 87 ILE A CA 1
ATOM 706 C C . ILE A 1 87 ? -10.938 -4.543 10.586 1 97.19 87 ILE A C 1
ATOM 708 O O . ILE A 1 87 ? -11.094 -5.719 10.242 1 97.19 87 ILE A O 1
ATOM 712 N N . ILE A 1 88 ? -11.414 -3.547 9.891 1 97.19 88 ILE A N 1
ATOM 713 C CA . ILE A 1 88 ? -12.18 -3.781 8.672 1 97.19 88 ILE A CA 1
ATOM 714 C C . ILE A 1 88 ? -11.312 -4.48 7.637 1 97.19 88 ILE A C 1
ATOM 716 O O . ILE A 1 88 ? -11.727 -5.473 7.031 1 97.19 88 ILE A O 1
ATOM 720 N N . ILE A 1 89 ? -10.117 -3.998 7.473 1 96.62 89 ILE A N 1
ATOM 721 C CA . ILE A 1 89 ? -9.188 -4.547 6.488 1 96.62 89 ILE A CA 1
ATOM 722 C C . ILE A 1 89 ? -8.914 -6.016 6.801 1 96.62 89 ILE A C 1
ATOM 724 O O . ILE A 1 89 ? -9.023 -6.875 5.922 1 96.62 89 ILE A O 1
ATOM 728 N N . ILE A 1 90 ? -8.688 -6.309 8.078 1 96.44 90 ILE A N 1
ATOM 729 C CA . ILE A 1 90 ? -8.359 -7.668 8.492 1 96.44 90 ILE A CA 1
ATOM 730 C C . ILE A 1 90 ? -9.594 -8.562 8.352 1 96.44 90 ILE A C 1
ATOM 732 O O . ILE A 1 90 ? -9.5 -9.688 7.852 1 96.44 90 ILE A O 1
ATOM 736 N N . THR A 1 91 ? -10.719 -8.133 8.758 1 97.94 91 THR A N 1
ATOM 737 C CA . THR A 1 91 ? -11.953 -8.906 8.68 1 97.94 91 THR A CA 1
ATOM 738 C C . THR A 1 91 ? -12.273 -9.281 7.238 1 97.94 91 THR A C 1
ATOM 740 O O . THR A 1 91 ? -12.586 -10.438 6.945 1 97.94 91 THR A O 1
ATOM 743 N N . VAL A 1 92 ? -12.156 -8.32 6.352 1 96.06 92 VAL A N 1
ATOM 744 C CA . VAL A 1 92 ? -12.453 -8.562 4.945 1 96.06 92 VAL A CA 1
ATOM 745 C C . VAL A 1 92 ? -11.469 -9.586 4.375 1 96.06 92 VAL A C 1
ATOM 747 O O . VAL A 1 92 ? -11.867 -10.508 3.668 1 96.06 92 VAL A O 1
ATOM 750 N N . SER A 1 93 ? -10.242 -9.398 4.73 1 95.19 93 SER A N 1
ATOM 751 C CA . SER A 1 93 ? -9.203 -10.305 4.242 1 95.19 93 SER A CA 1
ATOM 752 C C . SER A 1 93 ? -9.422 -11.719 4.762 1 95.19 93 SER A C 1
ATOM 754 O O . SER A 1 93 ? -9.297 -12.688 4.008 1 95.19 93 SER A O 1
ATOM 756 N N . VAL A 1 94 ? -9.789 -11.883 5.977 1 96.12 94 VAL A N 1
ATOM 757 C CA . VAL A 1 94 ? -10.016 -13.18 6.598 1 96.12 94 VAL A CA 1
ATOM 758 C C . VAL A 1 94 ? -11.242 -13.844 5.977 1 96.12 94 VAL A C 1
ATOM 760 O O . VAL A 1 94 ? -11.219 -15.031 5.656 1 96.12 94 VAL A O 1
ATOM 763 N N . ILE A 1 95 ? -12.289 -13.109 5.809 1 97 95 ILE A N 1
ATOM 764 C CA . ILE A 1 95 ? -13.5 -13.641 5.199 1 97 95 ILE A CA 1
ATOM 765 C C . ILE A 1 95 ? -13.188 -14.18 3.803 1 97 95 ILE A C 1
ATOM 767 O O . ILE A 1 95 ? -13.594 -15.289 3.451 1 97 95 ILE A O 1
ATOM 771 N N . LEU A 1 96 ? -12.406 -13.445 3.031 1 95.5 96 LEU A N 1
ATOM 772 C CA . LEU A 1 96 ? -12.078 -13.859 1.672 1 95.5 96 LEU A CA 1
ATOM 773 C C . LEU A 1 96 ? -11.164 -15.086 1.682 1 95.5 96 LEU A C 1
ATOM 775 O O . LEU A 1 96 ? -11.312 -15.977 0.843 1 95.5 96 LEU A O 1
ATOM 779 N N . THR A 1 97 ? -10.328 -15.109 2.623 1 93.69 97 THR A N 1
ATOM 780 C CA . THR A 1 97 ? -9.445 -16.266 2.742 1 93.69 97 THR A CA 1
ATOM 781 C C . THR A 1 97 ? -10.242 -17.516 3.096 1 93.69 97 THR A C 1
ATOM 783 O O . THR A 1 97 ? -9.992 -18.594 2.551 1 93.69 97 THR A O 1
ATOM 786 N N . LEU A 1 98 ? -11.148 -17.391 3.955 1 95.44 98 LEU A N 1
ATOM 787 C CA . LEU A 1 98 ? -11.93 -18.531 4.418 1 95.44 98 LEU A CA 1
ATOM 788 C C . LEU A 1 98 ? -12.938 -18.969 3.354 1 95.44 98 LEU A C 1
ATOM 790 O O . LEU A 1 98 ? -13.242 -20.156 3.234 1 95.44 98 LEU A O 1
ATOM 794 N N . THR A 1 99 ? -13.469 -18.094 2.533 1 93.44 99 THR A N 1
ATOM 795 C CA . THR A 1 99 ? -14.531 -18.406 1.587 1 93.44 99 THR A CA 1
ATOM 796 C C . THR A 1 99 ? -13.953 -18.797 0.229 1 93.44 99 THR A C 1
ATOM 798 O O . THR A 1 99 ? -14.422 -19.734 -0.407 1 93.44 99 THR A O 1
ATOM 801 N N . ILE A 1 100 ? -12.93 -18 -0.291 1 89.19 100 ILE A N 1
ATOM 802 C CA . ILE A 1 100 ? -12.406 -18.188 -1.638 1 89.19 100 ILE A CA 1
ATOM 803 C C . ILE A 1 100 ? -11.047 -18.875 -1.567 1 89.19 100 ILE A C 1
ATOM 805 O O . ILE A 1 100 ? -10.617 -19.516 -2.529 1 89.19 100 ILE A O 1
ATOM 809 N N . GLY A 1 101 ? -10.352 -18.75 -0.432 1 90.38 101 GLY A N 1
ATOM 810 C CA . GLY A 1 101 ? -8.977 -19.219 -0.349 1 90.38 101 GLY A CA 1
ATOM 811 C C . GLY A 1 101 ? -7.973 -18.219 -0.885 1 90.38 101 GLY A C 1
ATOM 812 O O . GLY A 1 101 ? -8.336 -17.109 -1.267 1 90.38 101 GLY A O 1
ATOM 813 N N . MET A 1 102 ? -6.672 -18.594 -0.844 1 88.62 102 MET A N 1
ATOM 814 C CA . MET A 1 102 ? -5.609 -17.734 -1.38 1 88.62 102 MET A CA 1
ATOM 815 C C . MET A 1 102 ? -5.551 -17.844 -2.9 1 88.62 102 MET A C 1
ATOM 817 O O . MET A 1 102 ? -5.707 -18.922 -3.463 1 88.62 102 MET A O 1
ATOM 821 N N . LEU A 1 103 ? -5.332 -16.609 -3.531 1 87.06 103 LEU A N 1
ATOM 822 C CA . LEU A 1 103 ? -5.152 -16.594 -4.98 1 87.06 103 LEU A CA 1
ATOM 823 C C . LEU A 1 103 ? -3.832 -17.25 -5.371 1 87.06 103 LEU A C 1
ATOM 825 O O . LEU A 1 103 ? -2.812 -17.031 -4.711 1 87.06 103 LEU A O 1
ATOM 829 N N . LYS A 1 104 ? -3.959 -18.062 -6.367 1 86.12 104 LYS A N 1
ATOM 830 C CA . LYS A 1 104 ? -2.744 -18.672 -6.906 1 86.12 104 LYS A CA 1
ATOM 831 C C . LYS A 1 104 ? -2.236 -17.906 -8.117 1 86.12 104 LYS A C 1
ATOM 833 O O . LYS A 1 104 ? -2.98 -17.688 -9.078 1 86.12 104 LYS A O 1
ATOM 838 N N . VAL A 1 105 ? -0.993 -17.469 -7.996 1 80.38 105 VAL A N 1
ATOM 839 C CA . VAL A 1 105 ? -0.376 -16.688 -9.062 1 80.38 105 VAL A CA 1
ATOM 840 C C . VAL A 1 105 ? 0.754 -17.5 -9.703 1 80.38 105 VAL A C 1
ATOM 842 O O . VAL A 1 105 ? 1.528 -18.156 -9.008 1 80.38 105 VAL A O 1
ATOM 845 N N . ILE A 1 106 ? 0.656 -17.469 -11.023 1 75.62 106 ILE A N 1
ATOM 846 C CA . ILE A 1 106 ? 1.736 -18.125 -11.766 1 75.62 106 ILE A CA 1
ATOM 847 C C . ILE A 1 106 ? 2.828 -17.094 -12.078 1 75.62 106 ILE A C 1
ATOM 849 O O . ILE A 1 106 ? 2.578 -16.094 -12.758 1 75.62 106 ILE A O 1
ATOM 853 N N . ILE A 1 107 ? 3.9 -17.125 -11.398 1 62.22 107 ILE A N 1
ATOM 854 C CA . ILE A 1 107 ? 5.055 -16.266 -11.648 1 62.22 107 ILE A CA 1
ATOM 855 C C . ILE A 1 107 ? 6.129 -17.062 -12.391 1 62.22 107 ILE A C 1
ATOM 857 O O . ILE A 1 107 ? 6.367 -18.234 -12.086 1 62.22 107 ILE A O 1
ATOM 861 N N . MET B 1 1 ? 17.344 26.906 9.562 1 53.84 1 MET B N 1
ATOM 862 C CA . MET B 1 1 ? 16.891 26.828 8.172 1 53.84 1 MET B CA 1
ATOM 863 C C . MET B 1 1 ? 17.109 25.422 7.609 1 53.84 1 MET B C 1
ATOM 865 O O . MET B 1 1 ? 16.234 24.875 6.949 1 53.84 1 MET B O 1
ATOM 869 N N . ASN B 1 2 ? 18.047 24.719 7.984 1 63.47 2 ASN B N 1
ATOM 870 C CA . ASN B 1 2 ? 18.484 23.438 7.457 1 63.47 2 ASN B CA 1
ATOM 871 C C . ASN B 1 2 ? 17.547 22.312 7.883 1 63.47 2 ASN B C 1
ATOM 873 O O . ASN B 1 2 ? 17.266 21.391 7.105 1 63.47 2 ASN B O 1
ATOM 877 N N . LYS B 1 3 ? 17.062 22.469 8.938 1 67.06 3 LYS B N 1
ATOM 878 C CA . LYS B 1 3 ? 16.219 21.375 9.445 1 67.06 3 LYS B CA 1
ATOM 879 C C . LYS B 1 3 ? 14.875 21.344 8.727 1 67.06 3 LYS B C 1
ATOM 881 O O . LYS B 1 3 ? 14.359 20.266 8.43 1 67.06 3 LYS B O 1
ATOM 886 N N . LYS B 1 4 ? 14.32 22.531 8.453 1 72.56 4 LYS B N 1
ATOM 887 C CA . LYS B 1 4 ? 13.047 22.609 7.738 1 72.56 4 LYS B CA 1
ATOM 888 C C . LYS B 1 4 ? 13.18 22.062 6.32 1 72.56 4 LYS B C 1
ATOM 890 O O . LYS B 1 4 ? 12.297 21.344 5.852 1 72.56 4 LYS B O 1
ATOM 895 N N . TRP B 1 5 ? 14.328 22.422 5.742 1 68.81 5 TRP B N 1
ATOM 896 C CA . TRP B 1 5 ? 14.609 21.906 4.402 1 68.81 5 TRP B CA 1
ATOM 897 C C . TRP B 1 5 ? 14.734 20.391 4.406 1 68.81 5 TRP B C 1
ATOM 899 O O . TRP B 1 5 ? 14.156 19.719 3.549 1 68.81 5 TRP B O 1
ATOM 909 N N . ASN B 1 6 ? 15.438 19.969 5.273 1 74.88 6 ASN B N 1
ATOM 910 C CA . ASN B 1 6 ? 15.633 18.516 5.387 1 74.88 6 ASN B CA 1
ATOM 911 C C . ASN B 1 6 ? 14.312 17.797 5.625 1 74.88 6 ASN B C 1
ATOM 913 O O . ASN B 1 6 ? 14.086 16.703 5.082 1 74.88 6 ASN B O 1
ATOM 917 N N . ASN B 1 7 ? 13.484 18.359 6.273 1 80.56 7 ASN B N 1
ATOM 918 C CA . ASN B 1 7 ? 12.18 17.766 6.547 1 80.56 7 ASN B CA 1
ATOM 919 C C . ASN B 1 7 ? 11.297 17.75 5.305 1 80.56 7 ASN B C 1
ATOM 921 O O . ASN B 1 7 ? 10.57 16.781 5.059 1 80.56 7 ASN B O 1
ATOM 925 N N . THR B 1 8 ? 11.586 18.766 4.504 1 85.56 8 THR B N 1
ATOM 926 C CA . THR B 1 8 ? 10.812 18.875 3.271 1 85.56 8 THR B CA 1
ATOM 927 C C . THR B 1 8 ? 11.273 17.828 2.256 1 85.56 8 THR B C 1
ATOM 929 O O . THR B 1 8 ? 10.445 17.172 1.611 1 85.56 8 THR B O 1
ATOM 932 N N . VAL B 1 9 ? 12.594 17.656 2.16 1 90.38 9 VAL B N 1
ATOM 933 C CA . VAL B 1 9 ? 13.148 16.672 1.232 1 90.38 9 VAL B CA 1
ATOM 934 C C . VAL B 1 9 ? 12.781 15.266 1.689 1 90.38 9 VAL B C 1
ATOM 936 O O . VAL B 1 9 ? 12.391 14.422 0.876 1 90.38 9 VAL B O 1
ATOM 939 N N . SER B 1 10 ? 12.93 15.07 2.918 1 91.25 10 SER B N 1
ATOM 940 C CA . SER B 1 10 ? 12.586 13.766 3.479 1 91.25 10 SER B CA 1
ATOM 941 C C . SER B 1 10 ? 11.125 13.422 3.236 1 91.25 10 SER B C 1
ATOM 943 O O . SER B 1 10 ? 10.789 12.273 2.914 1 91.25 10 SER B O 1
ATOM 945 N N . GLU B 1 11 ? 10.281 14.352 3.336 1 94.19 11 GLU B N 1
ATOM 946 C CA . GLU B 1 11 ? 8.859 14.148 3.09 1 94.19 11 GLU B CA 1
ATOM 947 C C . GLU B 1 11 ? 8.594 13.828 1.623 1 94.19 11 GLU B C 1
ATOM 949 O O . GLU B 1 11 ? 7.75 12.984 1.311 1 94.19 11 GLU B O 1
ATOM 954 N N . LYS B 1 12 ? 9.312 14.547 0.748 1 94.69 12 LYS B N 1
ATOM 955 C CA . LYS B 1 12 ? 9.164 14.297 -0.683 1 94.69 12 LYS B CA 1
ATOM 956 C C . LYS B 1 12 ? 9.641 12.891 -1.05 1 94.69 12 LYS B C 1
ATOM 958 O O . LYS B 1 12 ? 8.984 12.188 -1.821 1 94.69 12 LYS B O 1
ATOM 963 N N . VAL B 1 13 ? 10.727 12.461 -0.469 1 94.88 13 VAL B N 1
ATOM 964 C CA . VAL B 1 13 ? 11.281 11.133 -0.722 1 94.88 13 VAL B CA 1
ATOM 965 C C . VAL B 1 13 ? 10.328 10.062 -0.178 1 94.88 13 VAL B C 1
ATOM 967 O O . VAL B 1 13 ? 10.094 9.047 -0.83 1 94.88 13 VAL B O 1
ATOM 970 N N . GLU B 1 14 ? 9.859 10.266 0.955 1 95.88 14 GLU B N 1
ATOM 971 C CA . GLU B 1 14 ? 8.891 9.352 1.562 1 95.88 14 GLU B CA 1
ATOM 972 C C . GLU B 1 14 ? 7.637 9.227 0.7 1 95.88 14 GLU B C 1
ATOM 974 O O . GLU B 1 14 ? 7.109 8.125 0.524 1 95.88 14 GLU B O 1
ATOM 979 N N . PHE B 1 15 ? 7.184 10.336 0.172 1 96 15 PHE B N 1
ATOM 980 C CA . PHE B 1 15 ? 6.016 10.359 -0.698 1 96 15 PHE B CA 1
ATOM 981 C C . PHE B 1 15 ? 6.27 9.562 -1.972 1 96 15 PHE B C 1
ATOM 983 O O . PHE B 1 15 ? 5.438 8.75 -2.379 1 96 15 PHE B O 1
ATOM 990 N N . ILE B 1 16 ? 7.395 9.75 -2.543 1 96.38 16 ILE B N 1
ATOM 991 C CA . ILE B 1 16 ? 7.746 9.055 -3.777 1 96.38 16 ILE B CA 1
ATOM 992 C C . ILE B 1 16 ? 7.832 7.555 -3.52 1 96.38 16 ILE B C 1
ATOM 994 O O . ILE B 1 16 ? 7.266 6.758 -4.27 1 96.38 16 ILE B O 1
ATOM 998 N N . GLY B 1 17 ? 8.539 7.191 -2.467 1 96.44 17 GLY B N 1
ATOM 999 C CA . GLY B 1 17 ? 8.617 5.785 -2.104 1 96.44 17 GLY B CA 1
ATOM 1000 C C . GLY B 1 17 ? 7.258 5.152 -1.888 1 96.44 17 GLY B C 1
ATOM 1001 O O . GLY B 1 17 ? 7.004 4.039 -2.354 1 96.44 17 GLY B O 1
ATOM 1002 N N . HIS B 1 18 ? 6.41 5.809 -1.196 1 96.25 18 HIS B N 1
ATOM 1003 C CA . HIS B 1 18 ? 5.055 5.34 -0.936 1 96.25 18 HIS B CA 1
ATOM 1004 C C . HIS B 1 18 ? 4.281 5.141 -2.236 1 96.25 18 HIS B C 1
ATOM 1006 O O . HIS B 1 18 ? 3.596 4.129 -2.408 1 96.25 18 HIS B O 1
ATOM 1012 N N . LYS B 1 19 ? 4.43 6.086 -3.213 1 96 19 LYS B N 1
ATOM 1013 C CA . LYS B 1 19 ? 3.703 6.004 -4.477 1 96 19 LYS B CA 1
ATOM 1014 C C . LYS B 1 19 ? 4.281 4.914 -5.375 1 96 19 LYS B C 1
ATOM 1016 O O . LYS B 1 19 ? 3.555 4.305 -6.164 1 96 19 LYS B O 1
ATOM 1021 N N . ILE B 1 20 ? 5.52 4.66 -5.242 1 97 20 ILE B N 1
ATOM 1022 C CA . ILE B 1 20 ? 6.129 3.541 -5.957 1 97 20 ILE B CA 1
ATOM 1023 C C . ILE B 1 20 ? 5.48 2.232 -5.512 1 97 20 ILE B C 1
ATOM 1025 O O . ILE B 1 20 ? 5.094 1.408 -6.348 1 97 20 ILE B O 1
ATOM 1029 N N . ILE B 1 21 ? 5.309 2.055 -4.246 1 95.94 21 ILE B N 1
ATOM 1030 C CA . ILE B 1 21 ? 4.668 0.856 -3.713 1 95.94 21 ILE B CA 1
ATOM 1031 C C . ILE B 1 21 ? 3.223 0.78 -4.199 1 95.94 21 ILE B C 1
ATOM 1033 O O . ILE B 1 21 ? 2.744 -0.292 -4.578 1 95.94 21 ILE B O 1
ATOM 1037 N N . VAL B 1 22 ? 2.545 1.886 -4.238 1 95.44 22 VAL B N 1
ATOM 1038 C CA . VAL B 1 22 ? 1.17 1.928 -4.723 1 95.44 22 VAL B CA 1
ATOM 1039 C C . VAL B 1 22 ? 1.131 1.543 -6.199 1 95.44 22 VAL B C 1
ATOM 1041 O O . VAL B 1 22 ? 0.186 0.893 -6.652 1 95.44 22 VAL B O 1
ATOM 1044 N N . GLY B 1 23 ? 2.131 1.95 -6.949 1 96.12 23 GLY B N 1
ATOM 1045 C CA . GLY B 1 23 ? 2.227 1.56 -8.344 1 96.12 23 GLY B CA 1
ATOM 1046 C C . GLY B 1 23 ? 2.381 0.062 -8.539 1 96.12 23 GLY B C 1
ATOM 1047 O O . GLY B 1 23 ? 1.773 -0.52 -9.438 1 96.12 23 GLY B O 1
ATOM 1048 N N . ILE B 1 24 ? 3.188 -0.551 -7.707 1 95.06 24 ILE B N 1
ATOM 1049 C CA . ILE B 1 24 ? 3.35 -2 -7.73 1 95.06 24 ILE B CA 1
ATOM 1050 C C . ILE B 1 24 ? 2.016 -2.672 -7.414 1 95.06 24 ILE B C 1
ATOM 1052 O O . ILE B 1 24 ? 1.61 -3.615 -8.094 1 95.06 24 ILE B O 1
ATOM 1056 N N . VAL B 1 25 ? 1.343 -2.166 -6.379 1 94.25 25 VAL B N 1
ATOM 1057 C CA . VAL B 1 25 ? 0.046 -2.693 -5.965 1 94.25 25 VAL B CA 1
ATOM 1058 C C . VAL B 1 25 ? -0.96 -2.543 -7.102 1 94.25 25 VAL B C 1
ATOM 1060 O O . VAL B 1 25 ? -1.732 -3.463 -7.383 1 94.25 25 VAL B O 1
ATOM 1063 N N . PHE B 1 26 ? -0.93 -1.419 -7.762 1 94.5 26 PHE B N 1
ATOM 1064 C CA . PHE B 1 26 ? -1.819 -1.157 -8.883 1 94.5 26 PHE B CA 1
ATOM 1065 C C . PHE B 1 26 ? -1.58 -2.158 -10.008 1 94.5 26 PHE B C 1
ATOM 1067 O O . PHE B 1 26 ? -2.531 -2.658 -10.617 1 94.5 26 PHE B O 1
ATOM 1074 N N . TRP B 1 27 ? -0.387 -2.416 -10.266 1 95.06 27 TRP B N 1
ATOM 1075 C CA . TRP B 1 27 ? -0.026 -3.391 -11.289 1 95.06 27 TRP B CA 1
ATOM 1076 C C . TRP B 1 27 ? -0.554 -4.777 -10.93 1 95.06 27 TRP B C 1
ATOM 1078 O O . TRP B 1 27 ? -1.12 -5.469 -11.781 1 95.06 27 TRP B O 1
ATOM 1088 N N . ILE B 1 28 ? -0.434 -5.172 -9.688 1 93.38 28 ILE B N 1
ATOM 1089 C CA . ILE B 1 28 ? -0.921 -6.461 -9.211 1 93.38 28 ILE B CA 1
ATOM 1090 C C . ILE B 1 28 ? -2.439 -6.531 -9.375 1 93.38 28 ILE B C 1
ATOM 1092 O O . ILE B 1 28 ? -2.967 -7.5 -9.93 1 93.38 28 ILE B O 1
ATOM 1096 N N . ILE B 1 29 ? -3.143 -5.531 -8.953 1 92.56 29 ILE B N 1
ATOM 1097 C CA . ILE B 1 29 ? -4.602 -5.488 -8.992 1 92.56 29 ILE B CA 1
ATOM 1098 C C . ILE B 1 29 ? -5.078 -5.523 -10.445 1 92.56 29 ILE B C 1
ATOM 1100 O O . ILE B 1 29 ? -6.016 -6.25 -10.773 1 92.56 29 ILE B O 1
ATOM 1104 N N . SER B 1 30 ? -4.43 -4.777 -11.25 1 91.56 30 SER B N 1
ATOM 1105 C CA . SER B 1 30 ? -4.793 -4.746 -12.664 1 91.56 30 SER B CA 1
ATOM 1106 C C . SER B 1 30 ? -4.637 -6.121 -13.305 1 91.56 30 SER B C 1
ATOM 1108 O O . SER B 1 30 ? -5.488 -6.547 -14.094 1 91.56 30 SER B O 1
ATOM 1110 N N . SER B 1 31 ? -3.643 -6.742 -12.953 1 91.88 31 SER B N 1
ATOM 1111 C CA . SER B 1 31 ? -3.393 -8.078 -13.477 1 91.88 31 SER B CA 1
ATOM 1112 C C . SER B 1 31 ? -4.488 -9.055 -13.055 1 91.88 31 SER B C 1
ATOM 1114 O O . SER B 1 31 ? -4.973 -9.844 -13.867 1 91.88 31 SER B O 1
ATOM 1116 N N . VAL B 1 32 ? -4.863 -8.992 -11.836 1 89.19 32 VAL B N 1
ATOM 1117 C CA . VAL B 1 32 ? -5.895 -9.867 -11.289 1 89.19 32 VAL B CA 1
ATOM 1118 C C . VAL B 1 32 ? -7.238 -9.555 -11.945 1 89.19 32 VAL B C 1
ATOM 1120 O O . VAL B 1 32 ? -7.973 -10.469 -12.336 1 89.19 32 VAL B O 1
ATOM 1123 N N . VAL B 1 33 ? -7.535 -8.32 -12.094 1 89 33 VAL B N 1
ATOM 1124 C CA . VAL B 1 33 ? -8.812 -7.891 -12.664 1 89 33 VAL B CA 1
ATOM 1125 C C . VAL B 1 33 ? -8.898 -8.336 -14.125 1 89 33 VAL B C 1
ATOM 1127 O O . VAL B 1 33 ? -9.922 -8.875 -14.547 1 89 33 VAL B O 1
ATOM 1130 N N . ILE B 1 34 ? -7.855 -8.172 -14.828 1 87.94 34 ILE B N 1
ATOM 1131 C CA . ILE B 1 34 ? -7.828 -8.547 -16.234 1 87.94 34 ILE B CA 1
ATOM 1132 C C . ILE B 1 34 ? -7.969 -10.062 -16.375 1 87.94 34 ILE B C 1
ATOM 1134 O O . ILE B 1 34 ? -8.727 -10.555 -17.203 1 87.94 34 ILE B O 1
ATOM 1138 N N . THR B 1 35 ? -7.262 -10.797 -15.547 1 87.19 35 THR B N 1
ATOM 1139 C CA . THR B 1 35 ? -7.359 -12.25 -15.562 1 87.19 35 THR B CA 1
ATOM 1140 C C . THR B 1 35 ? -8.789 -12.695 -15.242 1 87.19 35 THR B C 1
ATOM 1142 O O . THR B 1 35 ? -9.312 -13.602 -15.891 1 87.19 35 THR B O 1
ATOM 1145 N N . TYR B 1 36 ? -9.367 -12.094 -14.227 1 83.31 36 TYR B N 1
ATOM 1146 C CA . TYR B 1 36 ? -10.742 -12.398 -13.844 1 83.31 36 TYR B CA 1
ATOM 1147 C C . TYR B 1 36 ? -11.711 -12.094 -14.984 1 83.31 36 TYR B C 1
ATOM 1149 O O . TYR B 1 36 ? -12.617 -12.875 -15.258 1 83.31 36 TYR B O 1
ATOM 1157 N N . GLN B 1 37 ? -11.562 -11.016 -15.617 1 85.12 37 GLN B N 1
ATOM 1158 C CA . GLN B 1 37 ? -12.422 -10.609 -16.719 1 85.12 37 GLN B CA 1
ATOM 1159 C C . GLN B 1 37 ? -12.305 -11.578 -17.891 1 85.12 37 GLN B C 1
ATOM 1161 O O . GLN B 1 37 ? -13.305 -11.969 -18.5 1 85.12 37 GLN B O 1
ATOM 1166 N N . GLN B 1 38 ? -11.148 -11.969 -18.172 1 84.88 38 GLN B N 1
ATOM 1167 C CA . GLN B 1 38 ? -10.914 -12.922 -19.25 1 84.88 38 GLN B CA 1
ATOM 1168 C C . GLN B 1 38 ? -11.547 -14.273 -18.953 1 84.88 38 GLN B C 1
ATOM 1170 O O . GLN B 1 38 ? -12.109 -14.914 -19.828 1 84.88 38 GLN B O 1
ATOM 1175 N N . ASN B 1 39 ? -11.461 -14.617 -17.719 1 82.75 39 ASN B N 1
ATOM 1176 C CA . ASN B 1 39 ? -12.055 -15.883 -17.297 1 82.75 39 ASN B CA 1
ATOM 1177 C C . ASN B 1 39 ? -13.578 -15.852 -17.406 1 82.75 39 ASN B C 1
ATOM 1179 O O . ASN B 1 39 ? -14.203 -16.844 -17.812 1 82.75 39 ASN B O 1
ATOM 1183 N N . ILE B 1 40 ? -14.203 -14.758 -16.984 1 81.38 40 ILE B N 1
ATOM 1184 C CA . ILE B 1 40 ? -15.656 -14.617 -17.031 1 81.38 40 ILE B CA 1
ATOM 1185 C C . ILE B 1 40 ? -16.125 -14.664 -18.484 1 81.38 40 ILE B C 1
ATOM 1187 O O . ILE B 1 40 ? -17.125 -15.305 -18.797 1 81.38 40 ILE B O 1
ATOM 1191 N N . ILE B 1 41 ? -15.398 -13.984 -19.344 1 81.94 41 ILE B N 1
ATOM 1192 C CA . ILE B 1 41 ? -15.766 -13.938 -20.75 1 81.94 41 ILE B CA 1
ATOM 1193 C C . ILE B 1 41 ? -15.633 -15.336 -21.359 1 81.94 41 ILE B C 1
ATOM 1195 O O . ILE B 1 41 ? -16.5 -15.758 -22.141 1 81.94 41 ILE B O 1
ATOM 1199 N N . LYS B 1 42 ? -14.656 -16.047 -21 1 83.69 42 LYS B N 1
ATOM 1200 C CA . LYS B 1 42 ? -14.445 -17.391 -21.516 1 83.69 42 LYS B CA 1
ATOM 1201 C C . LYS B 1 42 ? -15.523 -18.344 -21.016 1 83.69 42 LYS B C 1
ATOM 1203 O O . LYS B 1 42 ? -15.977 -19.219 -21.766 1 83.69 42 LYS B O 1
ATOM 1208 N N . GLN B 1 43 ? -16 -18.156 -19.844 1 82.75 43 GLN B N 1
ATOM 1209 C CA . GLN B 1 43 ? -16.922 -19.094 -19.219 1 82.75 43 GLN B CA 1
ATOM 1210 C C . GLN B 1 43 ? -18.375 -18.781 -19.625 1 82.75 43 GLN B C 1
ATOM 1212 O O . GLN B 1 43 ? -19.188 -19.703 -19.766 1 82.75 43 GLN B O 1
ATOM 1217 N N . THR B 1 44 ? -18.766 -17.516 -19.562 1 76.94 44 THR B N 1
ATOM 1218 C CA . THR B 1 44 ? -20.188 -17.219 -19.672 1 76.94 44 THR B CA 1
ATOM 1219 C C . THR B 1 44 ? -20.562 -16.828 -21.094 1 76.94 44 THR B C 1
ATOM 1221 O O . THR B 1 44 ? -21.688 -17.047 -21.531 1 76.94 44 THR B O 1
ATOM 1224 N N . GLY B 1 45 ? -19.719 -16.266 -21.797 1 72.81 45 GLY B N 1
ATOM 1225 C CA . GLY B 1 45 ? -20.016 -15.828 -23.156 1 72.81 45 GLY B CA 1
ATOM 1226 C C . GLY B 1 45 ? -21.156 -14.836 -23.219 1 72.81 45 GLY B C 1
ATOM 1227 O O . GLY B 1 45 ? -21.641 -14.523 -24.312 1 72.81 45 GLY B O 1
ATOM 1228 N N . LYS B 1 46 ? -21.672 -14.516 -22.062 1 81.31 46 LYS B N 1
ATOM 1229 C CA . LYS B 1 46 ? -22.812 -13.594 -22.062 1 81.31 46 LYS B CA 1
ATOM 1230 C C . LYS B 1 46 ? -22.344 -12.148 -22.125 1 81.31 46 LYS B C 1
ATOM 1232 O O . LYS B 1 46 ? -21.484 -11.727 -21.344 1 81.31 46 LYS B O 1
ATOM 1237 N N . GLU B 1 47 ? -22.938 -11.438 -23 1 78.62 47 GLU B N 1
ATOM 1238 C CA . GLU B 1 47 ? -22.531 -10.07 -23.297 1 78.62 47 GLU B CA 1
ATOM 1239 C C . GLU B 1 47 ? -22.719 -9.156 -22.094 1 78.62 47 GLU B C 1
ATOM 1241 O O . GLU B 1 47 ? -21.828 -8.367 -21.766 1 78.62 47 GLU B O 1
ATOM 1246 N N . LEU B 1 48 ? -23.891 -9.273 -21.484 1 82.69 48 LEU B N 1
ATOM 1247 C CA . LEU B 1 48 ? -24.172 -8.406 -20.344 1 82.69 48 LEU B CA 1
ATOM 1248 C C . LEU B 1 48 ? -23.188 -8.648 -19.219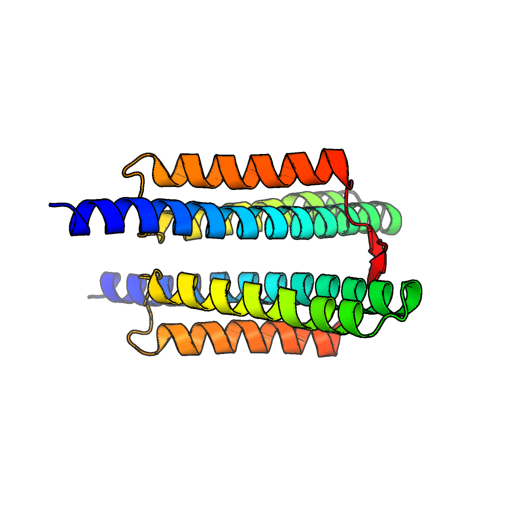 1 82.69 48 LEU B C 1
ATOM 1250 O O . LEU B 1 48 ? -22.703 -7.699 -18.594 1 82.69 48 LEU B O 1
ATOM 1254 N N . LEU B 1 49 ? -22.922 -9.867 -18.953 1 80.5 49 LEU B N 1
ATOM 1255 C CA . LEU B 1 49 ? -21.984 -10.211 -17.906 1 80.5 49 LEU B CA 1
ATOM 1256 C C . LEU B 1 49 ? -20.578 -9.734 -18.25 1 80.5 49 LEU B C 1
ATOM 1258 O O . LEU B 1 49 ? -19.828 -9.297 -17.375 1 80.5 49 LEU B O 1
ATOM 1262 N N . SER B 1 50 ? -20.328 -9.836 -19.469 1 78.94 50 SER B N 1
ATOM 1263 C CA . SER B 1 50 ? -19.062 -9.312 -19.953 1 78.94 50 SER B CA 1
ATOM 1264 C C . SER B 1 50 ? -18.953 -7.809 -19.719 1 78.94 50 SER B C 1
ATOM 1266 O O . SER B 1 50 ? -17.938 -7.32 -19.203 1 78.94 50 SER B O 1
ATOM 1268 N N . LEU B 1 51 ? -20 -7.137 -20.062 1 82.44 51 LEU B N 1
ATOM 1269 C CA . LEU B 1 51 ? -20.016 -5.688 -19.891 1 82.44 51 LEU B CA 1
ATOM 1270 C C . LEU B 1 51 ? -19.875 -5.32 -18.406 1 82.44 51 LEU B C 1
ATOM 1272 O O . LEU B 1 51 ? -19.062 -4.453 -18.062 1 82.44 51 LEU B O 1
ATOM 1276 N N . VAL B 1 52 ? -20.594 -6.012 -17.609 1 83.38 52 VAL B N 1
ATOM 1277 C CA . VAL B 1 52 ? -20.562 -5.746 -16.172 1 83.38 52 VAL B CA 1
ATOM 1278 C C . VAL B 1 52 ? -19.188 -6.055 -15.609 1 83.38 52 VAL B C 1
ATOM 1280 O O . VAL B 1 52 ? -18.672 -5.312 -14.773 1 83.38 52 VAL B O 1
ATOM 1283 N N . SER B 1 53 ? -18.609 -7.039 -16.109 1 84.06 53 SER B N 1
ATOM 1284 C CA . SER B 1 53 ? -17.297 -7.445 -15.609 1 84.06 53 SER B CA 1
ATOM 1285 C C . SER B 1 53 ? -16.219 -6.418 -15.977 1 84.06 53 SER B C 1
ATOM 1287 O O . SER B 1 53 ? -15.25 -6.238 -15.242 1 84.06 53 SER B O 1
ATOM 1289 N N . TYR B 1 54 ? -16.469 -5.762 -17.047 1 84.44 54 TYR B N 1
ATOM 1290 C CA . TYR B 1 54 ? -15.469 -4.785 -17.469 1 84.44 54 TYR B CA 1
ATOM 1291 C C . TYR B 1 54 ? -15.734 -3.428 -16.828 1 84.44 54 TYR B C 1
ATOM 1293 O O . TYR B 1 54 ? -14.797 -2.73 -16.438 1 84.44 54 TYR B O 1
ATOM 1301 N N . ILE B 1 55 ? -16.953 -3.113 -16.625 1 88.69 55 ILE B N 1
ATOM 1302 C CA . ILE B 1 55 ? -17.312 -1.761 -16.219 1 88.69 55 ILE B CA 1
ATOM 1303 C C . ILE B 1 55 ? -17.234 -1.647 -14.695 1 88.69 55 ILE B C 1
ATOM 1305 O O . ILE B 1 55 ? -16.797 -0.627 -14.164 1 88.69 55 ILE B O 1
ATOM 1309 N N . LEU B 1 56 ? -17.531 -2.65 -14.008 1 89.56 56 LEU B N 1
ATOM 1310 C CA . LEU B 1 56 ? -17.688 -2.576 -12.562 1 89.56 56 LEU B CA 1
ATOM 1311 C C . LEU B 1 56 ? -16.359 -2.32 -11.883 1 89.56 56 LEU B C 1
ATOM 1313 O O . LEU B 1 56 ? -16.219 -1.393 -11.078 1 89.56 56 LEU B O 1
ATOM 1317 N N . PRO B 1 57 ? -15.344 -3.094 -12.172 1 88.75 57 PRO B N 1
ATOM 1318 C CA . PRO B 1 57 ? -14.047 -2.812 -11.547 1 88.75 57 PRO B CA 1
ATOM 1319 C C . PRO B 1 57 ? -13.531 -1.406 -11.859 1 88.75 57 PRO B C 1
ATOM 1321 O O . PRO B 1 57 ? -12.93 -0.763 -11 1 88.75 57 PRO B O 1
ATOM 1324 N N . PHE B 1 58 ? -13.859 -0.92 -13 1 89.19 58 PHE B N 1
ATOM 1325 C CA . PHE B 1 58 ? -13.422 0.412 -13.406 1 89.19 58 PHE B CA 1
ATOM 1326 C C . PHE B 1 58 ? -14.156 1.484 -12.609 1 89.19 58 PHE B C 1
ATOM 1328 O O . PHE B 1 58 ? -13.555 2.475 -12.188 1 89.19 58 PHE B O 1
ATOM 1335 N N . LEU B 1 59 ? -15.398 1.294 -12.414 1 93 59 LEU B N 1
ATOM 1336 C CA . LEU B 1 59 ? -16.188 2.242 -11.633 1 93 59 LEU B CA 1
ATOM 1337 C C . LEU B 1 59 ? -15.727 2.27 -10.18 1 93 59 LEU B C 1
ATOM 1339 O O . LEU B 1 59 ? -15.586 3.342 -9.594 1 93 59 LEU B O 1
ATOM 1343 N N . VAL B 1 60 ? -15.453 1.125 -9.633 1 91.81 60 VAL B N 1
ATOM 1344 C CA . VAL B 1 60 ? -15.008 1.007 -8.25 1 91.81 60 VAL B CA 1
ATOM 1345 C C . VAL B 1 60 ? -13.633 1.662 -8.094 1 91.81 60 VAL B C 1
ATOM 1347 O O . VAL B 1 60 ? -13.406 2.418 -7.145 1 91.81 60 VAL B O 1
ATOM 1350 N N . LEU B 1 61 ? -12.828 1.423 -9.039 1 90.5 61 LEU B N 1
ATOM 1351 C CA . LEU B 1 61 ? -11.484 1.998 -9 1 90.5 61 LEU B CA 1
ATOM 1352 C C . LEU B 1 61 ? -11.539 3.516 -9.133 1 90.5 61 LEU B C 1
ATOM 1354 O O . LEU B 1 61 ? -10.844 4.23 -8.406 1 90.5 61 LEU B O 1
ATOM 1358 N N . SER B 1 62 ? -12.328 4.012 -10.039 1 91 62 SER B N 1
ATOM 1359 C CA . SER B 1 62 ? -12.492 5.449 -10.211 1 91 62 SER B CA 1
ATOM 1360 C C . SER B 1 62 ? -13.016 6.102 -8.93 1 91 62 SER B C 1
ATOM 1362 O O . SER B 1 62 ? -12.523 7.148 -8.516 1 91 62 SER B O 1
ATOM 1364 N N . TRP B 1 63 ? -14 5.492 -8.367 1 94.25 63 TRP B N 1
ATOM 1365 C CA . TRP B 1 63 ? -14.531 5.977 -7.098 1 94.25 63 TRP B CA 1
ATOM 1366 C C . TRP B 1 63 ? -13.453 5.973 -6.016 1 94.25 63 TRP B C 1
ATOM 1368 O O . TRP B 1 63 ? -13.297 6.957 -5.289 1 94.25 63 TRP B O 1
ATOM 1378 N N . PHE B 1 64 ? -12.727 4.895 -5.961 1 93.62 64 PHE B N 1
ATOM 1379 C CA . PHE B 1 64 ? -11.672 4.73 -4.965 1 93.62 64 PHE B CA 1
ATOM 1380 C C . PHE B 1 64 ? -10.617 5.82 -5.113 1 93.62 64 PHE B C 1
ATOM 1382 O O . PHE B 1 64 ? -10.219 6.445 -4.125 1 93.62 64 PHE B O 1
ATOM 1389 N N . ILE B 1 65 ? -10.188 6.043 -6.285 1 89.88 65 ILE B N 1
ATOM 1390 C CA . ILE B 1 65 ? -9.172 7.055 -6.559 1 89.88 65 ILE B CA 1
ATOM 1391 C C . ILE B 1 65 ? -9.727 8.438 -6.219 1 89.88 65 ILE B C 1
ATOM 1393 O O . ILE B 1 65 ? -9.023 9.266 -5.625 1 89.88 65 ILE B O 1
ATOM 1397 N N . SER B 1 66 ? -10.945 8.703 -6.609 1 91.44 66 SER B N 1
ATOM 1398 C CA . SER B 1 66 ? -11.57 9.992 -6.352 1 91.44 66 SER B CA 1
ATOM 1399 C C . SER B 1 66 ? -11.648 10.281 -4.855 1 91.44 66 SER B C 1
ATOM 1401 O O . SER B 1 66 ? -11.266 11.367 -4.41 1 91.44 66 SER B O 1
ATOM 1403 N N . VAL B 1 67 ? -12.086 9.328 -4.062 1 92.56 67 VAL B N 1
ATOM 1404 C CA . VAL B 1 67 ? -12.211 9.484 -2.619 1 92.56 67 VAL B CA 1
ATOM 1405 C C . VAL B 1 67 ? -10.82 9.648 -1.997 1 92.56 67 VAL B C 1
ATOM 1407 O O . VAL B 1 67 ? -10.617 10.523 -1.151 1 92.56 67 VAL B O 1
ATOM 1410 N N . SER B 1 68 ? -9.867 8.867 -2.432 1 90.44 68 SER B N 1
ATOM 1411 C CA . SER B 1 68 ? -8.508 8.945 -1.915 1 90.44 68 SER B CA 1
ATOM 1412 C C . SER B 1 68 ? -7.898 10.32 -2.172 1 90.44 68 SER B C 1
ATOM 1414 O O . SER B 1 68 ? -7.238 10.883 -1.298 1 90.44 68 SER B O 1
ATOM 1416 N N . ARG B 1 69 ? -8.125 10.789 -3.359 1 87.62 69 ARG B N 1
ATOM 1417 C CA . ARG B 1 69 ? -7.594 12.102 -3.717 1 87.62 69 ARG B CA 1
ATOM 1418 C C . ARG B 1 69 ? -8.242 13.203 -2.881 1 87.62 69 ARG B C 1
ATOM 1420 O O . ARG B 1 69 ? -7.555 14.078 -2.354 1 87.62 69 ARG B O 1
ATOM 1427 N N . LYS B 1 70 ? -9.492 13.164 -2.754 1 90.44 70 LYS B N 1
ATOM 1428 C CA . LYS B 1 70 ? -10.242 14.203 -2.049 1 90.44 70 LYS B CA 1
ATOM 1429 C C . LYS B 1 70 ? -9.867 14.242 -0.569 1 90.44 70 LYS B C 1
ATOM 1431 O O . LYS B 1 70 ? -9.797 15.312 0.03 1 90.44 70 LYS B O 1
ATOM 1436 N N . LYS B 1 71 ? -9.547 13.086 -0.051 1 90.19 71 LYS B N 1
ATOM 1437 C CA . LYS B 1 71 ? -9.312 13.008 1.388 1 90.19 71 LYS B CA 1
ATOM 1438 C C . LYS B 1 71 ? -7.824 13.094 1.707 1 90.19 71 LYS B C 1
ATOM 1440 O O . LYS B 1 71 ? -7.438 13.219 2.871 1 90.19 71 LYS B O 1
ATOM 1445 N N . ASN B 1 72 ? -7.098 13.039 0.688 1 86.94 72 ASN B N 1
ATOM 1446 C CA . ASN B 1 72 ? -5.656 13.094 0.89 1 86.94 72 ASN B CA 1
ATOM 1447 C C . ASN B 1 72 ? -5.191 14.492 1.267 1 86.94 72 ASN B C 1
ATOM 1449 O O . ASN B 1 72 ? -5.324 15.43 0.474 1 86.94 72 ASN B O 1
ATOM 1453 N N . GLN B 1 73 ? -4.496 14.641 2.381 1 88.44 73 GLN B N 1
ATOM 1454 C CA . GLN B 1 73 ? -3.992 15.93 2.84 1 88.44 73 GLN B CA 1
ATOM 1455 C C . GLN B 1 73 ? -2.467 15.969 2.807 1 88.44 73 GLN B C 1
ATOM 1457 O O . GLN B 1 73 ? -1.86 17 3.104 1 88.44 73 GLN B O 1
ATOM 1462 N N . TRP B 1 74 ? -1.861 14.82 2.51 1 92.19 74 TRP B N 1
ATOM 1463 C CA . TRP B 1 74 ? -0.413 14.727 2.361 1 92.19 74 TRP B CA 1
ATOM 1464 C C . TRP B 1 74 ? 0.035 15.297 1.02 1 92.19 74 TRP B C 1
ATOM 1466 O O . TRP B 1 74 ? 0.012 14.602 0.002 1 92.19 74 TRP B O 1
ATOM 1476 N N . LYS B 1 75 ? 0.526 16.672 1.016 1 92.19 75 LYS B N 1
ATOM 1477 C CA . LYS B 1 75 ? 0.838 17.391 -0.213 1 92.19 75 LYS B CA 1
ATOM 1478 C C . LYS B 1 75 ? 2.254 17.969 -0.172 1 92.19 75 LYS B C 1
ATOM 1480 O O . LYS B 1 75 ? 2.441 19.188 -0.232 1 92.19 75 LYS B O 1
ATOM 1485 N N . PRO B 1 76 ? 3.209 17.062 -0.238 1 93.56 76 PRO B N 1
ATOM 1486 C CA . PRO B 1 76 ? 4.59 17.547 -0.152 1 93.56 76 PRO B CA 1
ATOM 1487 C C . PRO B 1 76 ? 5.008 18.344 -1.379 1 93.56 76 PRO B C 1
ATOM 1489 O O . PRO B 1 76 ? 5.965 19.125 -1.315 1 93.56 76 PRO B O 1
ATOM 1492 N N . PHE B 1 77 ? 4.379 18.25 -2.547 1 94.44 77 PHE B N 1
ATOM 1493 C CA . PHE B 1 77 ? 4.723 18.969 -3.771 1 94.44 77 PHE B CA 1
ATOM 1494 C C . PHE B 1 77 ? 3.701 20.062 -4.066 1 94.44 77 PHE B C 1
ATOM 1496 O O . PHE B 1 77 ? 3.533 20.469 -5.219 1 94.44 77 PHE B O 1
ATOM 1503 N N . GLY B 1 78 ? 2.898 20.422 -2.971 1 92.44 78 GLY B N 1
ATOM 1504 C CA . GLY B 1 78 ? 1.911 21.484 -3.152 1 92.44 78 GLY B CA 1
ATOM 1505 C C . GLY B 1 78 ? 0.733 21.062 -4.008 1 92.44 78 GLY B C 1
ATOM 1506 O O . GLY B 1 78 ? 0.196 19.953 -3.832 1 92.44 78 GLY B O 1
ATOM 1507 N N . SER B 1 79 ? 0.384 21.906 -5.008 1 91.06 79 SER B N 1
ATOM 1508 C CA . SER B 1 79 ? -0.801 21.688 -5.832 1 91.06 79 SER B CA 1
ATOM 1509 C C . SER B 1 79 ? -0.574 20.562 -6.84 1 91.06 79 SER B C 1
ATOM 1511 O O . SER B 1 79 ? -1.53 20 -7.371 1 91.06 79 SER B O 1
ATOM 1513 N N . ASN B 1 80 ? 0.72 20.234 -7.027 1 93.69 80 ASN B N 1
ATOM 1514 C CA . ASN B 1 80 ? 1.052 19.234 -8.039 1 93.69 80 ASN B CA 1
ATOM 1515 C C . ASN B 1 80 ? 1.167 17.844 -7.438 1 93.69 80 ASN B C 1
ATOM 1517 O O . ASN B 1 80 ? 1.398 16.875 -8.156 1 93.69 80 ASN B O 1
ATOM 1521 N N . THR B 1 81 ? 0.935 17.703 -6.199 1 94.5 81 THR B N 1
ATOM 1522 C CA . THR B 1 81 ? 1.169 16.453 -5.488 1 94.5 81 THR B CA 1
ATOM 1523 C C . THR B 1 81 ? 0.304 15.336 -6.062 1 94.5 81 THR B C 1
ATOM 1525 O O . THR B 1 81 ? 0.794 14.234 -6.32 1 94.5 81 THR B O 1
ATOM 1528 N N . ASP B 1 82 ? -0.903 15.617 -6.324 1 92.25 82 ASP B N 1
ATOM 1529 C CA . ASP B 1 82 ? -1.802 14.578 -6.82 1 92.25 82 ASP B CA 1
ATOM 1530 C C . ASP B 1 82 ? -1.381 14.109 -8.211 1 92.25 82 ASP B C 1
ATOM 1532 O O . ASP B 1 82 ? -1.35 12.906 -8.484 1 92.25 82 ASP B O 1
ATOM 1536 N N . ILE B 1 83 ? -1.061 15.039 -9.039 1 94.19 83 ILE B N 1
ATOM 1537 C CA . ILE B 1 83 ? -0.658 14.703 -10.406 1 94.19 83 ILE B CA 1
ATOM 1538 C C . ILE B 1 83 ? 0.658 13.93 -10.375 1 94.19 83 ILE B C 1
ATOM 1540 O O . ILE B 1 83 ? 0.82 12.945 -11.102 1 94.19 83 ILE B O 1
ATOM 1544 N N . ILE B 1 84 ? 1.624 14.336 -9.602 1 96.12 84 ILE B N 1
ATOM 1545 C CA . ILE B 1 84 ? 2.91 13.656 -9.469 1 96.12 84 ILE B CA 1
ATOM 1546 C C . ILE B 1 84 ? 2.693 12.234 -8.961 1 96.12 84 ILE B C 1
ATOM 1548 O O . ILE B 1 84 ? 3.285 11.289 -9.484 1 96.12 84 ILE B O 1
ATOM 1552 N N . GLY B 1 85 ? 1.825 12.094 -7.973 1 95.88 85 GLY B N 1
ATOM 1553 C CA . GLY B 1 85 ? 1.513 10.773 -7.457 1 95.88 85 GLY B CA 1
ATOM 1554 C C . GLY B 1 85 ? 0.955 9.836 -8.516 1 95.88 85 GLY B C 1
ATOM 1555 O O . GLY B 1 85 ? 1.396 8.695 -8.633 1 95.88 85 GLY B O 1
ATOM 1556 N N . ILE B 1 86 ? 0.07 10.375 -9.273 1 95.12 86 ILE B N 1
ATOM 1557 C CA . ILE B 1 86 ? -0.569 9.578 -10.32 1 95.12 86 ILE B CA 1
ATOM 1558 C C . ILE B 1 86 ? 0.461 9.195 -11.375 1 95.12 86 ILE B C 1
ATOM 1560 O O . ILE B 1 86 ? 0.486 8.055 -11.836 1 95.12 86 ILE B O 1
ATOM 1564 N N . ILE B 1 87 ? 1.339 10.062 -11.766 1 97.38 87 ILE B N 1
ATOM 1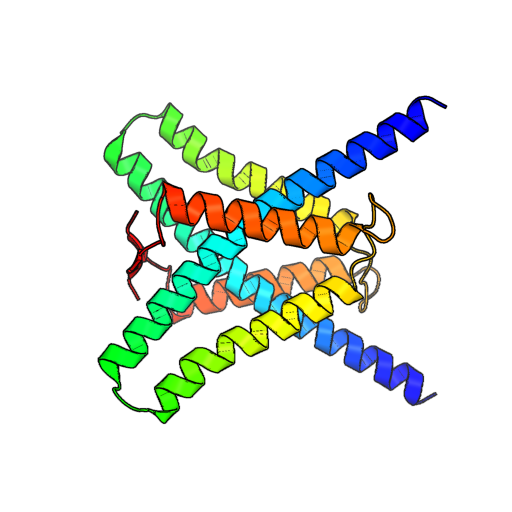565 C CA . ILE B 1 87 ? 2.369 9.812 -12.766 1 97.38 87 ILE B CA 1
ATOM 1566 C C . ILE B 1 87 ? 3.309 8.711 -12.273 1 97.38 87 ILE B C 1
ATOM 1568 O O . ILE B 1 87 ? 3.652 7.797 -13.031 1 97.38 87 ILE B O 1
ATOM 1572 N N . ILE B 1 88 ? 3.672 8.781 -11.039 1 97.38 88 ILE B N 1
ATOM 1573 C CA . ILE B 1 88 ? 4.562 7.766 -10.477 1 97.38 88 ILE B CA 1
ATOM 1574 C C . ILE B 1 88 ? 3.881 6.402 -10.523 1 97.38 88 ILE B C 1
ATOM 1576 O O . ILE B 1 88 ? 4.477 5.414 -10.953 1 97.38 88 ILE B O 1
ATOM 1580 N N . ILE B 1 89 ? 2.664 6.328 -10.117 1 96.88 89 ILE B N 1
ATOM 1581 C CA . ILE B 1 89 ? 1.903 5.086 -10.07 1 96.88 89 ILE B CA 1
ATOM 1582 C C . ILE B 1 89 ? 1.812 4.477 -11.469 1 96.88 89 ILE B C 1
ATOM 1584 O O . ILE B 1 89 ? 2.115 3.297 -11.656 1 96.88 89 ILE B O 1
ATOM 1588 N N . ILE B 1 90 ? 1.509 5.344 -12.453 1 96.69 90 ILE B N 1
ATOM 1589 C CA . ILE B 1 90 ? 1.343 4.875 -13.828 1 96.69 90 ILE B CA 1
ATOM 1590 C C . ILE B 1 90 ? 2.693 4.441 -14.391 1 96.69 90 ILE B C 1
ATOM 1592 O O . ILE B 1 90 ? 2.799 3.393 -15.031 1 96.69 90 ILE B O 1
ATOM 1596 N N . THR B 1 91 ? 3.715 5.164 -14.188 1 98.12 91 THR B N 1
ATOM 1597 C CA . THR B 1 91 ? 5.047 4.852 -14.695 1 98.12 91 THR B CA 1
ATOM 1598 C C . THR B 1 91 ? 5.535 3.514 -14.148 1 98.12 91 THR B C 1
ATOM 1600 O O . THR B 1 91 ? 6.031 2.674 -14.906 1 98.12 91 THR B O 1
ATOM 1603 N N . VAL B 1 92 ? 5.375 3.322 -12.875 1 96.31 92 VAL B N 1
ATOM 1604 C CA . VAL B 1 92 ? 5.816 2.082 -12.242 1 96.31 92 VAL B CA 1
ATOM 1605 C C . VAL B 1 92 ? 5.035 0.904 -12.82 1 96.31 92 VAL B C 1
ATOM 1607 O O . VAL B 1 92 ? 5.613 -0.133 -13.148 1 96.31 92 VAL B O 1
ATOM 1610 N N . SER B 1 93 ? 3.742 1.063 -12.945 1 95.19 93 SER B N 1
ATOM 1611 C CA . SER B 1 93 ? 2.891 0.004 -13.477 1 95.19 93 SER B CA 1
ATOM 1612 C C . SER B 1 93 ? 3.262 -0.335 -14.914 1 95.19 93 SER B C 1
ATOM 1614 O O . SER B 1 93 ? 3.338 -1.51 -15.281 1 95.19 93 SER B O 1
ATOM 1616 N N . VAL B 1 94 ? 3.557 0.717 -15.719 1 96.5 94 VAL B N 1
ATOM 1617 C CA . VAL B 1 94 ? 3.91 0.523 -17.125 1 96.5 94 VAL B CA 1
ATOM 1618 C C . VAL B 1 94 ? 5.27 -0.167 -17.219 1 96.5 94 VAL B C 1
ATOM 1620 O O . VAL B 1 94 ? 5.445 -1.097 -18.016 1 96.5 94 VAL B O 1
ATOM 1623 N N . ILE B 1 95 ? 6.188 0.203 -16.438 1 97.12 95 ILE B N 1
ATOM 1624 C CA . ILE B 1 95 ? 7.512 -0.411 -16.438 1 97.12 95 ILE B CA 1
ATOM 1625 C C . ILE B 1 95 ? 7.395 -1.895 -16.094 1 97.12 95 ILE B C 1
ATOM 1627 O O . ILE B 1 95 ? 7.984 -2.742 -16.766 1 97.12 95 ILE B O 1
ATOM 1631 N N . LEU B 1 96 ? 6.609 -2.217 -15.125 1 95.44 96 LEU B N 1
ATOM 1632 C CA . LEU B 1 96 ? 6.445 -3.605 -14.711 1 95.44 96 LEU B CA 1
ATOM 1633 C C . LEU B 1 96 ? 5.73 -4.414 -15.789 1 95.44 96 LEU B C 1
ATOM 1635 O O . LEU B 1 96 ? 6.074 -5.57 -16.031 1 95.44 96 LEU B O 1
ATOM 1639 N N . THR B 1 97 ? 4.805 -3.779 -16.406 1 93.75 97 THR B N 1
ATOM 1640 C CA . THR B 1 97 ? 4.09 -4.461 -17.469 1 93.75 97 THR B CA 1
ATOM 1641 C C . THR B 1 97 ? 5.023 -4.746 -18.641 1 93.75 97 THR B C 1
ATOM 1643 O O . THR B 1 97 ? 4.973 -5.828 -19.234 1 93.75 97 THR B O 1
ATOM 1646 N N . LEU B 1 98 ? 5.867 -3.803 -18.969 1 95.56 98 LEU B N 1
ATOM 1647 C CA . LEU B 1 98 ? 6.766 -3.945 -20.109 1 95.56 98 LEU B CA 1
ATOM 1648 C C . LEU B 1 98 ? 7.906 -4.906 -19.781 1 95.56 98 LEU B C 1
ATOM 1650 O O . LEU B 1 98 ? 8.398 -5.609 -20.672 1 95.56 98 LEU B O 1
ATOM 1654 N N . THR B 1 99 ? 8.32 -5.051 -18.562 1 93.5 99 THR B N 1
ATOM 1655 C CA . THR B 1 99 ? 9.492 -5.844 -18.203 1 93.5 99 THR B CA 1
ATOM 1656 C C . THR B 1 99 ? 9.078 -7.258 -17.797 1 93.5 99 THR B C 1
ATOM 1658 O O . THR B 1 99 ? 9.727 -8.234 -18.188 1 93.5 99 THR B O 1
ATOM 1661 N N . ILE B 1 100 ? 8.055 -7.402 -16.922 1 88.81 100 ILE B N 1
ATOM 1662 C CA . ILE B 1 100 ? 7.656 -8.688 -16.344 1 88.81 100 ILE B CA 1
ATOM 1663 C C . ILE B 1 100 ? 6.402 -9.203 -17.047 1 88.81 100 ILE B C 1
ATOM 1665 O O . ILE B 1 100 ? 6.148 -10.406 -17.078 1 88.81 100 ILE B O 1
ATOM 1669 N N . GLY B 1 101 ? 5.57 -8.289 -17.625 1 90.31 101 GLY B N 1
ATOM 1670 C CA . GLY B 1 101 ? 4.27 -8.68 -18.156 1 90.31 101 GLY B CA 1
ATOM 1671 C C . GLY B 1 101 ? 3.188 -8.711 -17.094 1 90.31 101 GLY B C 1
ATOM 1672 O O . GLY B 1 101 ? 3.434 -8.367 -15.93 1 90.31 101 GLY B O 1
ATOM 1673 N N . MET B 1 102 ? 1.997 -9.055 -17.484 1 88.88 102 MET B N 1
ATOM 1674 C CA . MET B 1 102 ? 0.887 -9.188 -16.547 1 88.88 102 MET B CA 1
ATOM 1675 C C . MET B 1 102 ? 0.992 -10.484 -15.75 1 88.88 102 MET B C 1
ATOM 1677 O O . MET B 1 102 ? 1.358 -11.523 -16.297 1 88.88 102 MET B O 1
ATOM 1681 N N . LEU B 1 103 ? 0.646 -10.352 -14.445 1 87.5 103 LEU B N 1
ATOM 1682 C CA . LEU B 1 103 ? 0.633 -11.547 -13.609 1 87.5 103 LEU B CA 1
ATOM 1683 C C . LEU B 1 103 ? -0.497 -12.484 -14.016 1 87.5 103 LEU B C 1
ATOM 1685 O O . LEU B 1 103 ? -1.615 -12.039 -14.281 1 87.5 103 LEU B O 1
ATOM 1689 N N . LYS B 1 104 ? -0.134 -13.711 -14.102 1 86.81 104 LYS B N 1
ATOM 1690 C CA . LYS B 1 104 ? -1.146 -14.727 -14.383 1 86.81 104 LYS B CA 1
ATOM 1691 C C . LYS B 1 104 ? -1.696 -15.328 -13.094 1 86.81 104 LYS B C 1
ATOM 1693 O O . LYS B 1 104 ? -0.938 -15.844 -12.266 1 86.81 104 LYS B O 1
ATOM 1698 N N . VAL B 1 105 ? -2.953 -15.219 -12.945 1 81.56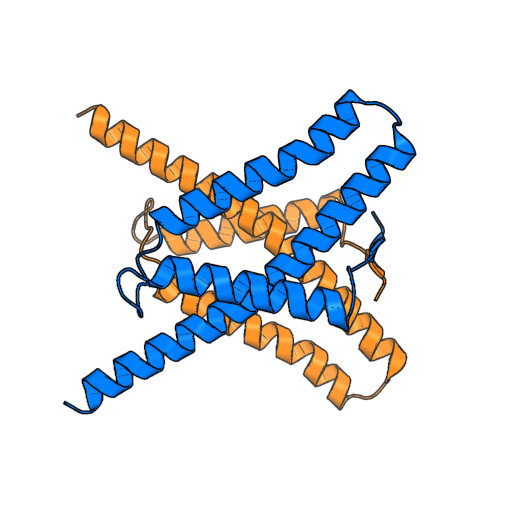 105 VAL B N 1
ATOM 1699 C CA . VAL B 1 105 ? -3.619 -15.703 -11.742 1 81.56 105 VAL B CA 1
ATOM 1700 C C . VAL B 1 105 ? -4.547 -16.859 -12.094 1 81.56 105 VAL B C 1
ATOM 1702 O O . VAL B 1 105 ? -5.242 -16.812 -13.109 1 81.56 105 VAL B O 1
ATOM 1705 N N . ILE B 1 106 ? -4.418 -17.859 -11.258 1 76.38 106 ILE B N 1
ATOM 1706 C CA . ILE B 1 106 ? -5.309 -19 -11.422 1 76.38 106 ILE B CA 1
ATOM 1707 C C . ILE B 1 106 ? -6.543 -18.828 -10.539 1 76.38 106 ILE B C 1
ATOM 1709 O O . ILE B 1 106 ? -6.43 -18.734 -9.32 1 76.38 106 ILE B O 1
ATOM 1713 N N . ILE B 1 107 ? -7.625 -18.5 -11.086 1 64.38 107 ILE B N 1
ATOM 1714 C CA . ILE B 1 107 ? -8.898 -18.391 -10.375 1 64.38 107 ILE B CA 1
ATOM 1715 C C . ILE B 1 107 ? -9.758 -19.609 -10.664 1 64.38 107 ILE B C 1
ATOM 1717 O O . ILE B 1 107 ? -9.789 -20.109 -11.797 1 64.38 107 ILE B O 1
#

pLDDT: mean 88.53, std 8.4, range [53.84, 98.12]

Sequence (214 aa):
MNKKWNNTVSEKVEFIGHKIIVGIVFWIISSVVITYQQNIIKQTGKELLSLVSYILPFLVLSWFISVSRKKNQWKPFGSNTDIIGIIIIITVSVILTLTIGMLKVIIMNKKWNNTVSEKVEFIGHKIIVGIVFWIISSVVITYQQNIIKQTGKELLSLVSYILPFLVLSWFISVSRKKNQWKPFGSNTDIIGIIIIITVSVILTLTIGMLKVII

Secondary structure (DSSP, 8-state):
-HHHHHHHHHHHHHHHHHHHHHHHHHHHHHHHHHHHHHHHHHHH--HHHHHHHHHHHHHHHHHHHHHHHHH----TTGGGHHHHHHHHHHHHHHHHHHHT-PPEEE-/-HHHHHHHHHHHHHHHHHHHHHHHHHHHHHHHHHHHHHHHHHHH--HHHHHHHHHHHHHHHHHHHHHHHHH----TTGGGHHHHHHHHHHHHHHHHHHHT-PPEEE-

Radius of gyration: 19.23 Å; Cα contacts (8 Å, |Δi|>4): 162; chains: 2; bounding box: 49×51×41 Å

Foldseek 3Di:
DVVVVVVLVVLVVVLLVVLLVLLVVVLQVVLVLVLVLVVCCVPPVDDVSSVCSVVVVVVVVVVVLVVCVVPDPSQSPPPCRSVVSVVSSVVSSVVCCVPVNRDHDDD/DVVVVVVLVVLVVVLLVVLLVLLVVVLQVVLVLVLVLVVCCVPPVDPVSSVCSVVVVVVVVVVVLVVCVVPDPSASPPPCRSVVSVVSSVVSSVVCCVPVNRDHDDD

Organism: NCBI:txid704125